Protein 9J0J (pdb70)

Sequence (336 aa):
YFQGMAYLSIDWGSGETGRYHWIWLRDSCLCETCRNAFAKQKYFDSATLPLDIRPRSVTRSAENGLEIVWEDGHESRYPDSWLREHSTRWSPWSSAEVVADGTFAHADVMADNKALVGALEHLFRYGLVVLRGTDAEDVDPDALCSRLAGFVDRSYFGEYFDLEVLPLHTDIPYYSTPPDYQFLFGLEVNDGRTRFVDGVAAALSLKERDPEAFAVLTSTEVIYRAEYGDAEKIYHHQTPVIHLNNDGEVVRLVNNPTKMFFDNVPFDEVTGVYRAYSAFKALMDEEGRAYHHSWRQGDMIIFDNRRIFHGRRRKLRGGYFSEVELRARSRFADET

Solvent-accessible surface area: 18003 Å² total; per-residue (Å²): 54,132,131,48,42,61,82,12,68,8,105,47,34,126,74,51,80,0,177,6,117,6,60,86,0,26,33,23,2,52,31,148,105,4,33,45,74,194,59,155,93,87,122,52,95,48,88,100,16,70,148,106,8,71,0,139,37,24,73,126,45,115,90,93,7,3,61,1,38,0,85,103,30,44,120,6,134,0,56,33,78,48,0,124,113,80,36,165,232,62,20,68,8,67,34,28,129,40,4,83,109,0,58,46,47,17,50,78,0,55,85,70,50,175,17,0,18,29,1,3,77,23,1,9,112,40,0,4,2,0,1,54,19,93,151,109,43,135,20,73,22,98,37,0,10,57,48,3,4,28,120,24,49,166,11,57,89,16,100,118,38,58,82,100,94,140,77,5,35,3,22,4,0,8,42,76,87,9,10,28,0,3,6,6,4,0,31,87,32,116,198,74,114,5,46,0,1,0,0,7,7,0,0,66,24,3,100,148,139,28,87,109,0,14,54,25,5,24,87,17,80,5,12,0,76,6,109,41,67,109,44,163,103,108,38,94,35,79,4,22,1,0,34,66,51,161,120,32,100,10,67,55,2,3,0,16,40,95,64,22,85,26,118,106,10,74,186,132,80,46,110,28,2,111,115,0,29,70,28,0,32,61,8,1,93,72,111,55,22,17,37,79,1,68,20,142,102,4,1,0,0,2,0,0,3,31,0,0,0,13,0,126,96,25,56,7,45,0,2,5,0,20,44,108,47,1,91,57,63,3,166,132,6,94,129,113

Foldseek 3Di:
DDPPPQWDWDDPPPPLIATGGPLVCVLPFPDPQAADPVVRGGDDDSVVGDPPKDFPDWDADPPQGIWTQTPVRDIGGDHPVGRVVRSDAEDFFQFCPCAVVQEAEQVCLLPALVRLLVNLRSCGHHFKHKYDYDPVDDADPVSSCCSQFNAFDQDPVGFKDKDADFFWFFPDLLAQDDFFKKKKAFADDDVKWKKKFFQQNLLVVCCPVPVLLSVLQQPAWWKFWDDDVVSPDIRIDTGGQFHADPVGRTDFGGDDPVRTGRVPTDPVCPVVNVVSVVVSRVSRVDPGRIDIDDDDHRMMMMGGSRTMIMGDNTMMMMGGHHPVRSVVSSVVSVVD

Radius of gyration: 26.79 Å; Cα contacts (8 Å, |Δi|>4): 633; chains: 1; bounding box: 46×75×44 Å

B-factor: mean 49.45, std 16.97, range [24.05, 121.66]

Structure (mmCIF, N/CA/C/O backbone):
data_9J0J
#
_entry.id   9J0J
#
_cell.length_a   110.316
_cell.length_b   110.316
_cell.length_c   88.835
_cell.angle_alpha   90.000
_cell.angle_beta   90.000
_cell.angle_gamma   120.000
#
_symmetry.space_group_name_H-M   'P 32 2 1'
#
loop_
_entity.id
_entity.type
_entity.pdbx_description
1 polymer 'Fe/2OG-dependent oxygenase DfmD'
2 non-polymer 'FE (III) ION'
3 non-polymer 'ZINC ION'
4 non-polymer GLYCEROL
5 water water
#
loop_
_atom_site.group_PDB
_atom_site.id
_atom_site.type_symbol
_atom_site.label_atom_id
_atom_site.label_alt_id
_atom_site.label_comp_id
_atom_site.label_asym_id
_atom_site.label_entity_id
_atom_site.label_seq_id
_atom_site.pdbx_PDB_ins_code
_atom_site.Cartn_x
_atom_site.Cartn_y
_atom_site.Cartn_z
_atom_site.occupancy
_atom_site.B_iso_or_equiv
_atom_site.auth_seq_id
_atom_site.auth_comp_id
_atom_site.auth_asym_id
_atom_site.auth_atom_id
_atom_site.pdbx_PDB_model_num
ATOM 1 N N . TYR A 1 24 ? 28.00500 45.51900 1.60000 1.000 61.69000 18 TYR A N 1
ATOM 2 C CA . TYR A 1 24 ? 27.22800 45.28000 2.82000 1.000 60.90000 18 TYR A CA 1
ATOM 3 C C . TYR A 1 24 ? 26.33900 46.44900 3.22800 1.000 73.01000 18 TYR A C 1
ATOM 4 O O . TYR A 1 24 ? 26.84000 47.55100 3.49400 1.000 78.39000 18 TYR A O 1
ATOM 13 N N . PHE A 1 25 ? 25.02900 46.19700 3.30400 1.000 66.77000 19 PHE A N 1
ATOM 14 C CA . PHE A 1 25 ? 24.08100 47.05800 4.00100 1.000 58.94000 19 PHE A CA 1
ATOM 15 C C . PHE A 1 25 ? 23.73900 46.40800 5.35000 1.000 65.85000 19 PHE A C 1
ATOM 16 O O . PHE A 1 25 ? 23.81600 45.18300 5.50100 1.000 69.71000 19 PHE A O 1
ATOM 24 N N . GLN A 1 26 ? 23.37400 47.23200 6.33800 1.000 65.16000 20 GLN A N 1
ATOM 25 C CA . GLN A 1 26 ? 23.10800 46.71800 7.67900 1.000 62.30000 20 GLN A CA 1
ATOM 26 C C . GLN A 1 26 ? 21.91800 45.76200 7.66200 1.000 65.76000 20 GLN A C 1
ATOM 27 O O . GLN A 1 26 ? 20.83100 46.11500 7.18800 1.000 66.81000 20 GLN A O 1
ATOM 33 N N . GLY A 1 27 ? 22.12300 44.54700 8.19400 1.000 60.31000 21 GLY A N 1
ATOM 34 C CA . GLY A 1 27 ? 21.08000 43.55100 8.25500 1.000 52.99000 21 GLY A CA 1
ATOM 35 C C . GLY A 1 27 ? 21.07600 42.57100 7.10700 1.000 51.32000 21 GLY A C 1
ATOM 36 O O . GLY A 1 27 ? 20.22200 41.67700 7.09300 1.000 50.17000 21 GLY A O 1
ATOM 37 N N . MET A 1 28 ? 21.98500 42.71800 6.14000 1.000 51.09000 22 MET A N 1
ATOM 38 C CA . MET A 1 28 ? 22.15400 41.69200 5.11900 1.000 49.90000 22 MET A CA 1
ATOM 39 C C . MET A 1 28 ? 22.36500 40.34600 5.79300 1.000 44.48000 22 MET A C 1
ATOM 40 O O . MET A 1 28 ? 23.31900 40.16400 6.55300 1.000 48.51000 22 MET A O 1
ATOM 45 N N . ALA A 1 29 ? 21.45100 39.41300 5.53600 1.000 41.17000 23 ALA A N 1
ATOM 46 C CA . ALA A 1 29 ? 21.40600 38.18200 6.32200 1.000 40.20000 23 ALA A CA 1
ATOM 47 C C . ALA A 1 29 ? 22.59200 37.26500 6.04400 1.000 42.15000 23 ALA A C 1
ATOM 48 O O . ALA A 1 29 ? 23.09900 36.61300 6.96700 1.000 45.46000 23 ALA A O 1
ATOM 50 N N . TYR A 1 30 ? 23.04000 37.18900 4.79200 1.000 39.62000 24 TYR A N 1
ATOM 51 C CA . TYR A 1 30 ? 24.16600 36.34600 4.42600 1.000 32.38000 24 TYR A CA 1
ATOM 52 C C . TYR A 1 30 ? 24.69900 36.80100 3.07900 1.000 37.23000 24 TYR A C 1
ATOM 53 O O . TYR A 1 30 ? 24.14800 37.70300 2.43900 1.000 36.42000 24 TYR A O 1
ATOM 62 N N . LEU A 1 31 ? 25.79600 36.16800 2.66100 1.000 34.96000 25 LEU A N 1
ATOM 63 C CA . LEU A 1 31 ? 26.41800 36.46600 1.38100 1.000 33.78000 25 LEU A CA 1
ATOM 64 C C . LEU A 1 31 ? 25.76900 35.59700 0.31700 1.000 34.66000 25 LEU A C 1
ATOM 65 O O . LEU A 1 31 ? 25.59100 34.39400 0.51500 1.000 40.01000 25 LEU A O 1
ATOM 70 N N . SER A 1 32 ? 25.38200 36.20100 -0.79500 1.000 36.09000 26 SER A N 1
ATOM 71 C CA . SER A 1 32 ? 24.81800 35.44200 -1.90000 1.000 37.18000 26 SER A CA 1
ATOM 72 C C . SER A 1 32 ? 25.39500 36.00800 -3.18200 1.000 43.76000 26 SER A C 1
ATOM 73 O O . SER A 1 32 ? 25.21600 37.19500 -3.47400 1.000 45.70000 26 SER A O 1
ATOM 76 N N . ILE A 1 33 ? 26.11000 35.16900 -3.92600 1.000 43.44000 27 ILE A N 1
ATOM 77 C CA . ILE A 1 33 ? 26.83000 35.59700 -5.11400 1.000 43.41000 27 ILE A CA 1
ATOM 78 C C . ILE A 1 33 ? 26.21200 34.92300 -6.33000 1.000 48.79000 27 ILE A C 1
ATOM 79 O O . ILE A 1 33 ? 25.89400 33.72900 -6.29300 1.000 48.97000 27 ILE A O 1
ATOM 84 N N . ASP A 1 34 ? 26.01400 35.69900 -7.39100 1.000 51.75000 28 ASP A N 1
ATOM 85 C CA . ASP A 1 34 ? 25.54700 35.19100 -8.67300 1.000 50.42000 28 ASP A CA 1
ATOM 86 C C . ASP A 1 34 ? 26.76800 34.99100 -9.55600 1.000 50.02000 28 ASP A C 1
ATOM 87 O O . ASP A 1 34 ? 27.41400 35.96300 -9.96200 1.000 55.31000 28 ASP A O 1
ATOM 92 N N . TRP A 1 35 ? 27.09500 33.73600 -9.83800 1.000 50.46000 29 TRP A N 1
ATOM 93 C CA . TRP A 1 35 ? 28.25200 33.41100 -10.65800 1.000 56.28000 29 TRP A CA 1
ATOM 94 C C . TRP A 1 35 ? 27.91800 33.39100 -12.13600 1.000 64.22000 29 TRP A C 1
ATOM 95 O O . TRP A 1 35 ? 28.76900 33.01400 -12.94900 1.000 66.66000 29 TRP A O 1
ATOM 106 N N . GLY A 1 36 ? 26.70800 33.80500 -12.49400 1.000 64.99000 30 GLY A N 1
ATOM 107 C CA . GLY A 1 36 ? 26.22800 33.72400 -13.85300 1.000 63.26000 30 GLY A CA 1
ATOM 108 C C . GLY A 1 36 ? 25.57400 32.39000 -14.13400 1.000 66.89000 30 GLY A C 1
ATOM 109 O O . GLY A 1 36 ? 25.78900 31.39800 -13.43900 1.000 70.78000 30 GLY A O 1
ATOM 110 N N . SER A 1 37 ? 24.73500 32.38400 -15.17800 1.000 72.98000 31 SER A N 1
ATOM 111 C CA . SER A 1 37 ? 24.09200 31.16700 -15.68500 1.000 72.42000 31 SER A CA 1
ATOM 112 C C . SER A 1 37 ? 23.36200 30.41100 -14.57200 1.000 71.77000 31 SER A C 1
ATOM 113 O O . SER A 1 37 ? 23.38000 29.17800 -14.51000 1.000 75.58000 31 SER A O 1
ATOM 116 N N . GLY A 1 38 ? 22.73200 31.15500 -13.66700 1.000 63.12000 32 GLY A N 1
ATOM 117 C CA . GLY A 1 38 ? 21.94900 30.54100 -12.61300 1.000 66.96000 32 GLY A CA 1
ATOM 118 C C . GLY A 1 38 ? 22.71900 29.79000 -11.54000 1.000 69.24000 32 GLY A C 1
ATOM 119 O O . GLY A 1 38 ? 22.08400 29.15300 -10.69000 1.000 68.38000 32 GLY A O 1
ATOM 120 N N . GLU A 1 39 ? 24.05600 29.81800 -11.54200 1.000 61.90000 33 GLU A N 1
ATOM 121 C CA . GLU A 1 39 ? 24.81200 29.29500 -10.40700 1.000 64.22000 33 GLU A CA 1
ATOM 122 C C . GLU A 1 39 ? 24.84100 30.35700 -9.30200 1.000 64.70000 33 GLU A C 1
ATOM 123 O O . GLU A 1 39 ? 25.33800 31.47200 -9.51400 1.000 62.15000 33 GLU A O 1
ATOM 125 N N . THR A 1 40 ? 24.28900 30.02600 -8.13200 1.000 56.37000 34 THR A N 1
ATOM 126 C CA . THR A 1 40 ? 24.21700 30.94800 -7.00400 1.000 55.38000 34 THR A CA 1
ATOM 127 C C . THR A 1 40 ? 24.85500 30.31600 -5.77000 1.000 53.80000 34 THR A C 1
ATOM 128 O O . THR A 1 40 ? 24.42800 29.24500 -5.32200 1.000 56.56000 34 THR A O 1
ATOM 132 N N . GLY A 1 41 ? 25.86200 30.98600 -5.22100 1.000 50.91000 35 GLY A N 1
ATOM 133 C CA . GLY A 1 41 ? 26.44600 30.60200 -3.94900 1.000 50.14000 35 GLY A CA 1
ATOM 134 C C . GLY A 1 41 ? 25.79900 31.35200 -2.79900 1.000 45.55000 35 GLY A C 1
ATOM 135 O O . GLY A 1 41 ? 25.37700 32.49700 -2.93800 1.000 45.02000 35 GLY A O 1
ATOM 136 N N . ARG A 1 42 ? 25.69500 30.68000 -1.66100 1.000 40.37000 36 ARG A N 1
ATOM 137 C CA . ARG A 1 42 ? 25.19300 31.28800 -0.44200 1.000 37.72000 36 ARG A CA 1
ATOM 138 C C . ARG A 1 42 ? 26.13600 30.91100 0.68500 1.000 40.97000 36 ARG A C 1
ATOM 139 O O . ARG A 1 42 ? 26.54300 29.74600 0.79800 1.000 44.04000 36 ARG A O 1
ATOM 147 N N . TYR A 1 43 ? 26.47800 31.89100 1.51400 1.000 39.95000 37 TYR A N 1
ATOM 148 C CA . TYR A 1 43 ? 27.50600 31.73200 2.53700 1.000 35.36000 37 TYR A CA 1
ATOM 149 C C . TYR A 1 43 ? 27.06700 32.46200 3.79300 1.000 34.51000 37 TYR A C 1
ATOM 150 O O . TYR A 1 43 ? 26.82900 33.67200 3.74500 1.000 35.94000 37 TYR A O 1
ATOM 159 N N . HIS A 1 44 ? 26.97300 31.74800 4.91400 1.000 36.90000 38 HIS A N 1
ATOM 160 C CA . HIS A 1 44 ? 26.66100 32.39400 6.18400 1.000 36.59000 38 HIS A CA 1
ATOM 161 C C . HIS A 1 44 ? 27.85400 33.18400 6.72600 1.000 35.03000 38 HIS A C 1
ATOM 162 O O . HIS A 1 44 ? 29.01600 32.81800 6.52200 1.000 32.57000 38 HIS A O 1
ATOM 169 N N . TRP A 1 45 ? 27.55400 34.28300 7.43200 1.000 37.18000 39 TRP A N 1
ATOM 170 C CA . TRP A 1 45 ? 28.62600 35.08400 8.03100 1.000 38.28000 39 TRP A CA 1
ATOM 171 C C . TRP A 1 45 ? 29.44500 34.27200 9.03100 1.000 36.36000 39 TRP A C 1
ATOM 172 O O . TRP A 1 45 ? 30.67800 34.37300 9.06100 1.000 32.90000 39 TRP A O 1
ATOM 183 N N . ILE A 1 46 ? 28.78000 33.44500 9.84600 1.000 38.78000 40 ILE A N 1
ATOM 184 C CA . ILE A 1 46 ? 29.48300 32.70100 10.89200 1.000 37.33000 40 ILE A CA 1
ATOM 185 C C . ILE A 1 46 ? 30.55400 31.82400 10.27500 1.000 33.97000 40 ILE A C 1
ATOM 186 O O . ILE A 1 46 ? 31.66800 31.72300 10.79200 1.000 35.43000 40 ILE A O 1
ATOM 191 N N . TRP A 1 47 ? 30.23800 31.19700 9.14200 1.000 36.23000 41 TRP A N 1
ATOM 192 C CA . TRP A 1 47 ? 31.17100 30.28900 8.49500 1.000 36.13000 41 TRP A CA 1
ATOM 193 C C . TRP A 1 47 ? 32.24700 31.07400 7.75200 1.000 35.18000 41 TRP A C 1
ATOM 194 O O . TRP A 1 47 ? 33.41500 30.67900 7.74300 1.000 35.76000 41 TRP A O 1
ATOM 205 N N . LEU A 1 48 ? 31.88300 32.19900 7.13900 1.000 36.26000 42 LEU A N 1
ATOM 206 C CA . LEU A 1 48 ? 32.89800 33.06200 6.55100 1.000 36.46000 42 LEU A CA 1
ATOM 207 C C . LEU A 1 48 ? 33.91100 33.50400 7.60800 1.000 42.25000 42 LEU A C 1
ATOM 208 O O . LEU A 1 48 ? 35.12800 33.47800 7.37900 1.000 39.72000 42 LEU A O 1
ATOM 213 N N . ARG A 1 49 ? 33.42700 33.89200 8.78800 1.000 39.45000 43 ARG A N 1
ATOM 214 C CA . ARG A 1 49 ? 34.35100 34.25500 9.85000 1.000 37.81000 43 ARG A CA 1
ATOM 215 C C . ARG A 1 49 ? 35.22900 33.06600 10.21700 1.000 37.71000 43 ARG A C 1
ATOM 216 O O . ARG A 1 49 ? 36.45900 33.17400 10.25900 1.000 39.58000 43 ARG A O 1
ATOM 224 N N . ASP A 1 50 ? 34.60500 31.91000 10.44500 1.000 35.06000 44 ASP A N 1
ATOM 225 C CA . ASP A 1 50 ? 35.32100 30.70200 10.82900 1.000 37.57000 44 ASP A CA 1
ATOM 226 C C . ASP A 1 50 ? 36.37300 30.30100 9.79800 1.000 37.63000 44 ASP A C 1
ATOM 227 O O . ASP A 1 50 ? 37.37000 29.66400 10.15200 1.000 38.34000 44 ASP A O 1
ATOM 232 N N . SER A 1 51 ? 36.18800 30.70000 8.54300 1.000 35.78000 45 SER A N 1
ATOM 233 C CA . SER A 1 51 ? 37.00800 30.27100 7.42700 1.000 32.13000 45 SER A CA 1
ATOM 234 C C . SER A 1 51 ? 38.10600 31.25400 7.09100 1.000 38.15000 45 SER A C 1
ATOM 235 O O . SER A 1 51 ? 38.70800 31.13800 6.02000 1.000 40.76000 45 SER A O 1
ATOM 238 N N . CYS A 1 52 ? 38.37000 32.22900 7.96300 1.000 43.67000 46 CYS A N 1
ATOM 239 C CA . CYS A 1 52 ? 39.23700 33.34000 7.59400 1.000 42.66000 46 CYS A CA 1
ATOM 240 C C . CYS A 1 52 ? 40.63200 32.83100 7.28000 1.000 46.76000 46 CYS A C 1
ATOM 241 O O . CYS A 1 52 ? 41.19200 32.01000 8.01500 1.000 47.85000 46 CYS A O 1
ATOM 244 N N . LEU A 1 53 ? 41.18300 33.32100 6.17400 1.000 46.71000 47 LEU A N 1
ATOM 245 C CA . LEU A 1 53 ? 42.46700 32.85500 5.67600 1.000 50.16000 47 LEU A CA 1
ATOM 246 C C . LEU A 1 53 ? 43.66100 33.56200 6.31300 1.000 52.97000 47 LEU A C 1
ATOM 247 O O . LEU A 1 53 ? 44.78800 33.07700 6.17100 1.000 57.91000 47 LEU A O 1
ATOM 252 N N . CYS A 1 54 ? 43.44500 34.66300 7.03200 1.000 53.57000 48 CYS A N 1
ATOM 253 C CA . CYS A 1 54 ? 44.54300 35.51200 7.47000 1.000 54.74000 48 CYS A CA 1
ATOM 254 C C . CYS A 1 54 ? 45.44900 34.78400 8.46200 1.000 60.44000 48 CYS A C 1
ATOM 255 O O . CYS A 1 54 ? 45.08300 33.76600 9.05900 1.000 58.78000 48 CYS A O 1
ATOM 258 N N . GLU A 1 55 ? 46.64900 35.34600 8.64600 1.000 61.68000 49 GLU A N 1
ATOM 259 C CA . GLU A 1 55 ? 47.71400 34.66400 9.37600 1.000 61.01000 49 GLU A CA 1
ATOM 260 C C . GLU A 1 55 ? 47.48700 34.63500 10.87900 1.000 59.68000 49 GLU A C 1
ATOM 261 O O . GLU A 1 55 ? 48.13900 33.84500 11.56800 1.000 58.53000 49 GLU A O 1
ATOM 267 N N . THR A 1 56 ? 46.60700 35.48400 11.40600 1.000 55.16000 50 THR A N 1
ATOM 268 C CA . THR A 1 56 ? 46.23300 35.37900 12.81000 1.000 55.41000 50 THR A CA 1
ATOM 269 C C . THR A 1 56 ? 45.15000 34.32900 13.05200 1.000 56.87000 50 THR A C 1
ATOM 270 O O . THR A 1 56 ? 44.89900 33.96700 14.21000 1.000 49.79000 50 THR A O 1
ATOM 274 N N . CYS A 1 57 ? 44.51400 33.82600 11.99300 1.000 54.90000 51 CYS A N 1
ATOM 275 C CA . CYS A 1 57 ? 43.43700 32.85900 12.12800 1.000 51.99000 51 CYS A CA 1
ATOM 276 C C . CYS A 1 57 ? 43.86200 31.43600 11.77800 1.000 58.48000 51 CYS A C 1
ATOM 277 O O . CYS A 1 57 ? 43.45600 30.48600 12.45600 1.000 56.48000 51 CYS A O 1
ATOM 280 N N . ARG A 1 58 ? 44.67300 31.25600 10.74000 1.000 62.75000 52 ARG A N 1
ATOM 281 C CA . ARG A 1 58 ? 45.11000 29.92400 10.35100 1.000 63.22000 52 ARG A CA 1
ATOM 282 C C . ARG A 1 58 ? 46.54500 29.99100 9.86100 1.000 73.18000 52 ARG A C 1
ATOM 283 O O . ARG A 1 58 ? 46.99300 31.01400 9.33000 1.000 74.25000 52 ARG A O 1
ATOM 291 N N . ASN A 1 59 ? 47.25400 28.88000 10.04400 1.000 76.67000 53 ASN A N 1
ATOM 292 C CA . ASN A 1 59 ? 48.60000 28.70200 9.52300 1.000 77.31000 53 ASN A CA 1
ATOM 293 C C . ASN A 1 59 ? 48.50500 28.21400 8.08400 1.000 83.04000 53 ASN A C 1
ATOM 294 O O . ASN A 1 59 ? 47.98000 27.12700 7.83300 1.000 83.87000 53 ASN A O 1
ATOM 299 N N . ALA A 1 60 ? 48.99900 29.01900 7.14000 1.000 87.08000 54 ALA A N 1
ATOM 300 C CA . ALA A 1 60 ? 48.95000 28.61600 5.73800 1.000 86.64000 54 ALA A CA 1
ATOM 301 C C . ALA A 1 60 ? 49.77500 27.36300 5.48700 1.000 93.12000 54 ALA A C 1
ATOM 302 O O . ALA A 1 60 ? 49.43200 26.55900 4.60900 1.000 94.84000 54 ALA A O 1
ATOM 304 N N . PHE A 1 61 ? 50.85800 27.17300 6.24600 1.000 91.63000 55 PHE A N 1
ATOM 305 C CA . PHE A 1 61 ? 51.71900 26.01200 6.04000 1.000 96.93000 55 PHE A CA 1
ATOM 306 C C . PHE A 1 61 ? 51.01200 24.72700 6.46900 1.000 96.98000 55 PHE A C 1
ATOM 307 O O . PHE A 1 61 ? 50.75000 23.84300 5.64300 1.000 94.82000 55 PHE A O 1
ATOM 315 N N . ALA A 1 62 ? 50.66900 24.61700 7.75800 1.000 95.13000 56 ALA A N 1
ATOM 316 C CA . ALA A 1 62 ? 50.01500 23.43000 8.30100 1.000 86.11000 56 ALA A CA 1
ATOM 317 C C . ALA A 1 62 ? 48.53000 23.34600 7.96300 1.000 84.70000 56 ALA A C 1
ATOM 318 O O . ALA A 1 62 ? 47.88900 22.36700 8.35500 1.000 86.91000 56 ALA A O 1
ATOM 320 N N . LYS A 1 63 ? 47.98200 24.32800 7.23900 1.000 86.95000 57 LYS A N 1
ATOM 321 C CA . LYS A 1 63 ? 46.54700 24.48300 7.00200 1.000 80.38000 57 LYS A CA 1
ATOM 322 C C . LYS A 1 63 ? 45.74000 24.18500 8.26000 1.000 79.48000 57 LYS A C 1
ATOM 323 O O . LYS A 1 63 ? 44.69000 23.54100 8.19300 1.000 76.99000 57 LYS A O 1
ATOM 329 N N . GLN A 1 64 ? 46.21800 24.65700 9.41000 1.000 76.55000 58 GLN A N 1
ATOM 330 C CA . GLN A 1 64 ? 45.57500 24.39800 10.68900 1.000 76.26000 58 GLN A CA 1
ATOM 331 C C . GLN A 1 64 ? 45.07600 25.70500 11.30000 1.000 72.58000 58 GLN A C 1
ATOM 332 O O . GLN A 1 64 ? 45.62800 26.77600 11.04100 1.000 79.97000 58 GLN A O 1
ATOM 338 N N . LYS A 1 65 ? 44.01900 25.61100 12.10700 1.000 59.58000 59 LYS A N 1
ATOM 339 C CA . LYS A 1 65 ? 43.39500 26.77500 12.71900 1.000 55.69000 59 LYS A CA 1
ATOM 340 C C . LYS A 1 65 ? 44.01200 27.08700 14.08200 1.000 58.55000 59 LYS A C 1
ATOM 341 O O . LYS A 1 65 ? 44.48900 26.19800 14.78900 1.000 64.49000 59 LYS A O 1
ATOM 347 N N . TYR A 1 66 ? 43.98600 28.37000 14.45100 1.000 55.40000 60 TYR A N 1
ATOM 348 C CA . TYR A 1 66 ? 44.53200 28.83600 15.71800 1.000 50.60000 60 TYR A CA 1
ATOM 349 C C . TYR A 1 66 ? 43.46900 29.04500 16.78100 1.000 53.00000 60 TYR A C 1
ATOM 350 O O . TYR A 1 66 ? 43.81300 29.22100 17.95200 1.000 53.94000 60 TYR A O 1
ATOM 359 N N . PHE A 1 67 ? 42.19500 29.05000 16.41700 1.000 52.72000 61 PHE A N 1
ATOM 360 C CA . PHE A 1 67 ? 41.13800 29.25100 17.39400 1.000 48.53000 61 PHE A CA 1
ATOM 361 C C . PHE A 1 67 ? 40.16100 28.08200 17.36600 1.000 42.00000 61 PHE A C 1
ATOM 362 O O . PHE A 1 67 ? 40.14200 27.27000 16.43700 1.000 48.75000 61 PHE A O 1
ATOM 370 N N . ASP A 1 68 ? 39.36600 27.98800 18.41700 1.000 35.97000 62 ASP A N 1
ATOM 371 C CA . ASP A 1 68 ? 38.23300 27.08600 18.43700 1.000 36.01000 62 ASP A CA 1
ATOM 372 C C . ASP A 1 68 ? 37.02600 27.82500 17.88400 1.000 43.04000 62 ASP A C 1
ATOM 373 O O . ASP A 1 68 ? 36.67400 28.90200 18.38300 1.000 41.00000 62 ASP A O 1
ATOM 378 N N . SER A 1 69 ? 36.40500 27.25200 16.84100 1.000 45.80000 63 SER A N 1
ATOM 379 C CA . SER A 1 69 ? 35.16800 27.81600 16.30100 1.000 39.47000 63 SER A CA 1
ATOM 380 C C . SER A 1 69 ? 34.18300 28.15600 17.40700 1.000 39.47000 63 SER A C 1
ATOM 381 O O . SER A 1 69 ? 33.45900 29.15200 17.30500 1.000 41.77000 63 SER A O 1
ATOM 384 N N . ALA A 1 70 ? 34.18200 27.36700 18.49100 1.000 37.56000 64 ALA A N 1
ATOM 385 C CA . ALA A 1 70 ? 33.21400 27.52300 19.57100 1.000 36.50000 64 ALA A CA 1
ATOM 386 C C . ALA A 1 70 ? 33.23100 28.90200 20.20600 1.000 38.25000 64 ALA A C 1
ATOM 387 O O . ALA A 1 70 ? 32.25400 29.26900 20.85800 1.000 40.74000 64 ALA A O 1
ATOM 389 N N . THR A 1 71 ? 34.30700 29.66800 20.05200 1.000 39.03000 65 THR A N 1
ATOM 390 C CA . THR A 1 71 ? 34.36800 30.98300 20.67000 1.000 38.34000 65 THR A CA 1
ATOM 391 C C . THR A 1 71 ? 33.76000 32.07200 19.80400 1.000 41.25000 65 THR A C 1
ATOM 392 O O . THR A 1 71 ? 33.41500 33.13700 20.32400 1.000 44.88000 65 THR A O 1
ATOM 396 N N . LEU A 1 72 ? 33.65100 31.83600 18.51200 1.000 39.33000 66 LEU A N 1
ATOM 397 C CA . LEU A 1 72 ? 33.14900 32.84600 17.60000 1.000 39.76000 66 LEU A CA 1
ATOM 398 C C . LEU A 1 72 ? 31.80000 33.38500 18.07700 1.000 40.79000 66 LEU A C 1
ATOM 399 O O . LEU A 1 72 ? 30.90500 32.59800 18.41200 1.000 41.47000 66 LEU A O 1
ATOM 404 N N . PRO A 1 73 ? 31.61500 34.70800 18.10900 1.000 42.01000 67 PRO A N 1
ATOM 405 C CA . PRO A 1 73 ? 30.27900 35.24700 18.42600 1.000 37.51000 67 PRO A CA 1
ATOM 406 C C . PRO A 1 73 ? 29.27500 34.82400 17.36600 1.000 40.42000 67 PRO A C 1
ATOM 407 O O . PRO A 1 73 ? 29.41600 35.14600 16.18300 1.000 38.85000 67 PRO A O 1
ATOM 411 N N . LEU A 1 74 ? 28.24700 34.09700 17.80600 1.000 37.96000 68 LEU A N 1
ATOM 412 C CA . LEU A 1 74 ? 27.26900 33.54400 16.87500 1.000 36.73000 68 LEU A CA 1
ATOM 413 C C . LEU A 1 74 ? 26.61500 34.62500 16.01000 1.000 46.72000 68 LEU A C 1
ATOM 414 O O . LEU A 1 74 ? 26.45700 34.44800 14.79400 1.000 48.81000 68 LEU A O 1
ATOM 419 N N . ASP A 1 75 ? 26.24700 35.76100 16.59700 1.000 49.42000 69 ASP A N 1
ATOM 420 C CA . ASP A 1 75 ? 25.56700 36.80400 15.84000 1.000 50.05000 69 ASP A CA 1
ATOM 421 C C . ASP A 1 75 ? 26.52600 37.70500 15.05600 1.000 48.99000 69 ASP A C 1
ATOM 422 O O . ASP A 1 75 ? 26.11200 38.79300 14.63700 1.000 50.93000 69 ASP A O 1
ATOM 427 N N . ILE A 1 76 ? 27.78100 37.27300 14.84300 1.000 42.47000 70 ILE A N 1
ATOM 428 C CA . ILE A 1 76 ? 28.76400 38.09500 14.13300 1.000 43.40000 70 ILE A CA 1
ATOM 429 C C . ILE A 1 76 ? 28.20600 38.50800 12.77200 1.000 46.35000 70 ILE A C 1
ATOM 430 O O . ILE A 1 76 ? 27.69600 37.67700 12.01700 1.000 47.19000 70 ILE A O 1
ATOM 435 N N . ARG A 1 77 ? 28.24600 39.80700 12.48800 1.000 50.51000 71 ARG A N 1
ATOM 436 C CA . ARG A 1 77 ? 27.89700 40.40200 11.20500 1.000 46.42000 71 ARG A CA 1
ATOM 437 C C . ARG A 1 77 ? 29.11700 41.16300 10.68800 1.000 44.90000 71 ARG A C 1
ATOM 438 O O . ARG A 1 77 ? 30.01400 41.49300 11.46300 1.000 45.07000 71 ARG A O 1
ATOM 446 N N . PRO A 1 78 ? 29.18100 41.44300 9.39300 1.000 48.59000 72 PRO A N 1
ATOM 447 C CA . PRO A 1 78 ? 30.27800 42.29900 8.91900 1.000 49.33000 72 PRO A CA 1
ATOM 448 C C . PRO A 1 78 ? 29.86900 43.75900 8.96800 1.000 50.03000 72 PRO A C 1
ATOM 449 O O . PRO A 1 78 ? 28.68900 44.11100 9.02300 1.000 47.32000 72 PRO A O 1
ATOM 453 N N . ARG A 1 79 ? 30.87800 44.62500 8.99000 1.000 50.75000 73 ARG A N 1
ATOM 454 C CA . ARG A 1 79 ? 30.62600 46.05500 8.84900 1.000 52.40000 73 ARG A CA 1
ATOM 455 C C . ARG A 1 79 ? 30.71400 46.48800 7.39100 1.000 54.49000 73 ARG A C 1
ATOM 456 O O . ARG A 1 79 ? 29.97300 47.37100 6.95500 1.000 52.47000 73 ARG A O 1
ATOM 464 N N . SER A 1 80 ? 31.60800 45.87300 6.63300 1.000 52.70000 74 SER A N 1
ATOM 465 C CA . SER A 1 80 ? 31.87700 46.23000 5.25400 1.000 50.66000 74 SER A CA 1
ATOM 466 C C . SER A 1 80 ? 32.05900 44.95600 4.43400 1.000 55.71000 74 SER A C 1
ATOM 467 O O . SER A 1 80 ? 32.74200 44.02300 4.88400 1.000 54.71000 74 SER A O 1
ATOM 470 N N . VAL A 1 81 ? 31.44300 44.90900 3.24400 1.000 49.77000 75 VAL A N 1
ATOM 471 C CA . VAL A 1 81 ? 31.68800 43.84400 2.27000 1.000 55.25000 75 VAL A CA 1
ATOM 472 C C . VAL A 1 81 ? 31.94700 44.49700 0.92400 1.000 52.86000 75 VAL A C 1
ATOM 473 O O . VAL A 1 81 ? 31.06100 45.15600 0.36200 1.000 51.88000 75 VAL A O 1
ATOM 477 N N . THR A 1 82 ? 33.15000 44.30600 0.41200 1.000 50.75000 76 THR A N 1
ATOM 478 C CA . THR A 1 82 ? 33.57900 44.91400 -0.83200 1.000 57.71000 76 THR A CA 1
ATOM 479 C C . THR A 1 82 ? 34.18500 43.81700 -1.68500 1.000 62.10000 76 THR A C 1
ATOM 480 O O . THR A 1 82 ? 34.97300 43.00900 -1.18600 1.000 67.50000 76 THR A O 1
ATOM 484 N N . ARG A 1 83 ? 33.81100 43.77600 -2.95800 1.000 65.02000 77 ARG A N 1
ATOM 485 C CA . ARG A 1 83 ? 34.36900 42.82000 -3.91000 1.000 78.03000 77 ARG A CA 1
ATOM 486 C C . ARG A 1 83 ? 35.05700 43.59000 -5.03100 1.000 82.52000 77 ARG A C 1
ATOM 487 O O . ARG A 1 83 ? 34.42200 44.40000 -5.71300 1.000 85.01000 77 ARG A O 1
ATOM 495 N N . SER A 1 84 ? 36.35200 43.36000 -5.20000 1.000 84.31000 78 SER A N 1
ATOM 496 C CA . SER A 1 84 ? 37.07900 43.84100 -6.36200 1.000 85.13000 78 SER A CA 1
ATOM 497 C C . SER A 1 84 ? 37.36500 42.66300 -7.28300 1.000 89.42000 78 SER A C 1
ATOM 498 O O . SER A 1 84 ? 37.63300 41.54800 -6.81700 1.000 88.51000 78 SER A O 1
ATOM 501 N N . ALA A 1 85 ? 37.28200 42.90300 -8.59300 1.000 88.49000 79 ALA A N 1
ATOM 502 C CA . ALA A 1 85 ? 37.83500 41.93300 -9.52500 1.000 86.01000 79 ALA A CA 1
ATOM 503 C C . ALA A 1 85 ? 39.34600 41.81100 -9.36400 1.000 90.54000 79 ALA A C 1
ATOM 504 O O . ALA A 1 85 ? 39.93200 40.83100 -9.83500 1.000 92.21000 79 ALA A O 1
ATOM 506 N N . GLU A 1 86 ? 39.97900 42.77100 -8.68200 1.000 91.38000 80 GLU A N 1
ATOM 507 C CA . GLU A 1 86 ? 41.41900 42.73800 -8.44200 1.000 91.72000 80 GLU A CA 1
ATOM 508 C C . GLU A 1 86 ? 41.78200 41.74900 -7.33700 1.000 87.69000 80 GLU A C 1
ATOM 509 O O . GLU A 1 86 ? 42.48400 40.76100 -7.57800 1.000 84.76000 80 GLU A O 1
ATOM 511 N N . ASN A 1 87 ? 41.31600 41.99900 -6.11500 1.000 87.88000 81 ASN A N 1
ATOM 512 C CA . ASN A 1 87 ? 41.71800 41.19500 -4.96600 1.000 92.30000 81 ASN A CA 1
ATOM 513 C C . ASN A 1 87 ? 40.53200 40.51000 -4.29200 1.000 87.82000 81 ASN A C 1
ATOM 514 O O . ASN A 1 87 ? 40.52600 40.31600 -3.07400 1.000 82.45000 81 ASN A O 1
ATOM 519 N N . GLY A 1 88 ? 39.52800 40.12200 -5.08000 1.000 86.63000 82 GLY A N 1
ATOM 520 C CA . GLY A 1 88 ? 38.48200 39.24900 -4.58400 1.000 72.96000 82 GLY A CA 1
ATOM 521 C C . GLY A 1 88 ? 37.59900 39.92600 -3.55400 1.000 74.06000 82 GLY A C 1
ATOM 522 O O . GLY A 1 88 ? 37.35900 41.13700 -3.59200 1.000 77.56000 82 GLY A O 1
ATOM 523 N N . LEU A 1 89 ? 37.11700 39.12800 -2.60600 1.000 63.65000 83 LEU A N 1
ATOM 524 C CA . LEU A 1 89 ? 36.14000 39.60200 -1.63600 1.000 63.52000 83 LEU A CA 1
ATOM 525 C C . LEU A 1 89 ? 36.82200 40.02000 -0.34300 1.000 59.96000 83 LEU A C 1
ATOM 526 O O . LEU A 1 89 ? 37.54800 39.23200 0.26700 1.000 60.24000 83 LEU A O 1
ATOM 531 N N . GLU A 1 90 ? 36.55600 41.24600 0.08800 1.000 59.50000 84 GLU A N 1
ATOM 532 C CA . GLU A 1 90 ? 37.14300 41.79500 1.29900 1.000 55.51000 84 GLU A CA 1
ATOM 533 C C . GLU A 1 90 ? 36.03700 42.14200 2.27800 1.000 50.60000 84 GLU A C 1
ATOM 534 O O . GLU A 1 90 ? 35.10400 42.88000 1.93900 1.000 54.77000 84 GLU A O 1
ATOM 540 N N . ILE A 1 91 ? 36.15500 41.62700 3.49400 1.000 45.27000 85 ILE A N 1
ATOM 541 C CA . ILE A 1 91 ? 35.15600 41.81500 4.53700 1.000 48.84000 85 ILE A CA 1
ATOM 542 C C . ILE A 1 91 ? 35.83800 42.43700 5.75000 1.000 47.89000 85 ILE A C 1
ATOM 543 O O . ILE A 1 91 ? 36.92700 41.99900 6.14900 1.000 44.92000 85 ILE A O 1
ATOM 548 N N . VAL A 1 92 ? 35.20900 43.46600 6.32200 1.000 44.81000 86 VAL A N 1
ATOM 549 C CA . VAL A 1 92 ? 35.57700 43.98000 7.63700 1.000 48.16000 86 VAL A CA 1
ATOM 550 C C . VAL A 1 92 ? 34.46700 43.61100 8.60400 1.000 44.63000 86 VAL A C 1
ATOM 551 O O . VAL A 1 92 ? 33.31600 44.02900 8.42800 1.000 45.46000 86 VAL A O 1
ATOM 555 N N . TRP A 1 93 ? 34.80800 42.84500 9.62700 1.000 39.52000 87 TRP A N 1
ATOM 556 C CA . TRP A 1 93 ? 33.78000 42.40300 10.54600 1.000 43.54000 87 TRP A CA 1
ATOM 557 C C . TRP A 1 93 ? 33.49100 43.49400 11.55800 1.000 41.84000 87 TRP A C 1
ATOM 558 O O . TRP A 1 93 ? 34.30200 44.38700 11.78400 1.000 46.56000 87 TRP A O 1
ATOM 569 N N . GLU A 1 94 ? 32.29300 43.42700 12.13900 1.000 46.92000 88 GLU A N 1
ATOM 570 C CA . GLU A 1 94 ? 31.90300 44.30900 13.23400 1.000 44.78000 88 GLU A CA 1
ATOM 571 C C . GLU A 1 94 ? 33.03400 44.59300 14.20500 1.000 44.14000 88 GLU A C 1
ATOM 572 O O . GLU A 1 94 ? 33.27100 45.74400 14.57500 1.000 50.76000 88 GLU A O 1
ATOM 578 N N . ASP A 1 95 ? 33.73900 43.55900 14.64500 1.000 45.23000 89 ASP A N 1
ATOM 579 C CA . ASP A 1 95 ? 34.79500 43.76700 15.61900 1.000 42.66000 89 ASP A CA 1
ATOM 580 C C . ASP A 1 95 ? 36.07300 44.29900 14.99600 1.000 40.49000 89 ASP A C 1
ATOM 581 O O . ASP A 1 95 ? 37.11000 44.31100 15.65500 1.000 47.62000 89 ASP A O 1
ATOM 586 N N . GLY A 1 96 ? 36.03700 44.73600 13.75200 1.000 37.68000 90 GLY A N 1
ATOM 587 C CA . GLY A 1 96 ? 37.18400 45.33000 13.13700 1.000 36.44000 90 GLY A CA 1
ATOM 588 C C . GLY A 1 96 ? 38.08500 44.38200 12.38200 1.000 39.26000 90 GLY A C 1
ATOM 589 O O . GLY A 1 96 ? 38.91100 44.86000 11.59000 1.000 42.76000 90 GLY A O 1
ATOM 590 N N . HIS A 1 97 ? 37.93600 43.05700 12.57800 1.000 42.03000 91 HIS A N 1
ATOM 591 C CA . HIS A 1 97 ? 38.75800 42.05400 11.88800 1.000 38.43000 91 HIS A CA 1
ATOM 592 C C . HIS A 1 97 ? 38.60500 42.15400 10.36900 1.000 39.710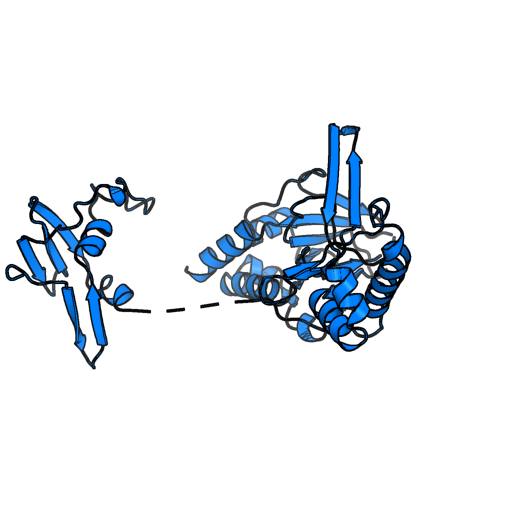00 91 HIS A C 1
ATOM 593 O O . HIS A 1 97 ? 37.56200 42.54600 9.84100 1.000 41.27000 91 HIS A O 1
ATOM 600 N N . GLU A 1 98 ? 39.66100 41.80100 9.65400 1.000 41.58000 92 GLU A N 1
ATOM 601 C CA . GLU A 1 98 ? 39.67800 41.94400 8.20700 1.000 45.58000 92 GLU A CA 1
ATOM 602 C C . GLU A 1 98 ? 40.02000 40.62100 7.54500 1.000 43.81000 92 GLU A C 1
ATOM 603 O O . GLU A 1 98 ? 41.00600 39.96900 7.91000 1.000 41.45000 92 GLU A O 1
ATOM 609 N N . SER A 1 99 ? 39.19300 40.23000 6.57600 1.000 48.21000 93 SER A N 1
ATOM 610 C CA . SER A 1 99 ? 39.33200 38.95800 5.88600 1.000 47.38000 93 SER A CA 1
ATOM 611 C C . SER A 1 99 ? 39.24700 39.19500 4.39300 1.000 45.66000 93 SER A C 1
ATOM 612 O O . SER A 1 99 ? 38.48900 40.05300 3.93300 1.000 46.77000 93 SER A O 1
ATOM 615 N N . ARG A 1 100 ? 40.03700 38.44400 3.64300 1.000 47.67000 94 ARG A N 1
ATOM 616 C CA . ARG A 1 100 ? 40.02300 38.51400 2.19300 1.000 53.44000 94 ARG A CA 1
ATOM 617 C C . ARG A 1 100 ? 39.76300 37.12000 1.64400 1.000 51.60000 94 ARG A C 1
ATOM 618 O O . ARG A 1 100 ? 40.41000 36.15300 2.06000 1.000 55.96000 94 ARG A O 1
ATOM 626 N N . TYR A 1 101 ? 38.81100 37.01600 0.72100 1.000 50.75000 95 TYR A N 1
ATOM 627 C CA . TYR A 1 101 ? 38.43600 35.73900 0.12700 1.000 52.44000 95 TYR A CA 1
ATOM 628 C C . TYR A 1 101 ? 38.58300 35.78600 -1.39000 1.000 54.04000 95 TYR A C 1
ATOM 629 O O . TYR A 1 101 ? 37.84900 36.53900 -2.05400 1.000 60.66000 95 TYR A O 1
ATOM 638 N N . PRO A 1 102 ? 39.48800 35.01100 -1.98600 1.000 53.84000 96 PRO A N 1
ATOM 639 C CA . PRO A 1 102 ? 39.58700 34.98100 -3.45100 1.000 54.24000 96 PRO A CA 1
ATOM 640 C C . PRO A 1 102 ? 38.36500 34.32500 -4.07100 1.000 57.46000 96 PRO A C 1
ATOM 641 O O . PRO A 1 102 ? 37.88200 33.30300 -3.57600 1.000 57.18000 96 PRO A O 1
ATOM 645 N N . ASP A 1 103 ? 37.87200 34.90800 -5.17400 1.000 57.98000 97 ASP A N 1
ATOM 646 C CA . ASP A 1 103 ? 36.72900 34.30500 -5.87200 1.000 61.22000 97 ASP A CA 1
ATOM 647 C C . ASP A 1 103 ? 37.01800 32.85100 -6.25400 1.000 57.48000 97 ASP A C 1
ATOM 648 O O . ASP A 1 103 ? 36.13800 31.98700 -6.16100 1.000 57.83000 97 ASP A O 1
ATOM 653 N N . SER A 1 104 ? 38.25400 32.54800 -6.62100 1.000 54.75000 98 SER A N 1
ATOM 654 C CA . SER A 1 104 ? 38.68000 31.17500 -6.85300 1.000 60.54000 98 SER A CA 1
ATOM 655 C C . SER A 1 104 ? 38.61600 30.30900 -5.59800 1.000 68.70000 98 SER A C 1
ATOM 656 O O . SER A 1 104 ? 39.16100 29.20100 -5.58500 1.000 86.69000 98 SER A O 1
ATOM 659 N N . TRP A 1 105 ? 38.01700 30.81600 -4.52600 1.000 62.78000 99 TRP A N 1
ATOM 660 C CA . TRP A 1 105 ? 37.80200 30.09300 -3.27700 1.000 56.52000 99 TRP A CA 1
ATOM 661 C C . TRP A 1 105 ? 36.32900 30.04100 -2.92500 1.000 57.16000 99 TRP A C 1
ATOM 662 O O . TRP A 1 105 ? 35.80800 28.98600 -2.53800 1.000 55.92000 99 TRP A O 1
ATOM 673 N N . LEU A 1 106 ? 35.64400 31.16600 -3.12300 1.000 53.78000 100 LEU A N 1
ATOM 674 C CA . LEU A 1 106 ? 34.20400 31.22400 -2.91900 1.000 52.36000 100 LEU A CA 1
ATOM 675 C C . LEU A 1 106 ? 33.45600 30.31700 -3.89200 1.000 58.35000 100 LEU A C 1
ATOM 676 O O . LEU A 1 106 ? 32.42500 29.73000 -3.53400 1.000 58.26000 100 LEU A O 1
ATOM 681 N N . ARG A 1 107 ? 33.94800 30.20200 -5.13400 1.000 59.43000 101 ARG A N 1
ATOM 682 C CA . ARG A 1 107 ? 33.25000 29.39800 -6.13300 1.000 60.07000 101 ARG A CA 1
ATOM 683 C C . ARG A 1 107 ? 33.36300 27.90600 -5.83300 1.000 59.62000 101 ARG A C 1
ATOM 684 O O . ARG A 1 107 ? 32.43700 27.14500 -6.13600 1.000 63.24000 101 ARG A O 1
ATOM 692 N N . GLU A 1 108 ? 34.47200 27.47400 -5.22700 1.000 55.69000 102 GLU A N 1
ATOM 693 C CA . GLU A 1 108 ? 34.62400 26.07700 -4.83700 1.000 56.10000 102 GLU A CA 1
ATOM 694 C C . GLU A 1 108 ? 33.62100 25.68000 -3.76500 1.000 62.73000 102 GLU A C 1
ATOM 695 O O . GLU A 1 108 ? 33.28700 24.49400 -3.63100 1.000 65.62000 102 GLU A O 1
ATOM 701 N N . HIS A 1 109 ? 33.13300 26.65000 -2.99500 1.000 59.05000 103 HIS A N 1
ATOM 702 C CA . HIS A 1 109 ? 32.20300 26.39500 -1.90900 1.000 57.34000 103 HIS A CA 1
ATOM 703 C C . HIS A 1 109 ? 30.76300 26.73700 -2.25800 1.000 66.13000 103 HIS A C 1
ATOM 704 O O . HIS A 1 109 ? 29.86900 26.52100 -1.42300 1.000 72.71000 103 HIS A O 1
ATOM 711 N N . SER A 1 110 ? 30.50400 27.27500 -3.45300 1.000 61.08000 104 SER A N 1
ATOM 712 C CA . SER A 1 110 ? 29.11400 27.52600 -3.81500 1.000 64.63000 104 SER A CA 1
ATOM 713 C C . SER A 1 110 ? 28.32400 26.23100 -3.92700 1.000 75.47000 104 SER A C 1
ATOM 714 O O . SER A 1 110 ? 27.09500 26.26200 -3.80700 1.000 83.58000 104 SER A O 1
ATOM 717 N N . THR A 1 111 ? 29.00300 25.10500 -4.14700 1.000 72.98000 105 THR A N 1
ATOM 718 C CA . THR A 1 111 ? 28.41000 23.78700 -3.95800 1.000 81.16000 105 THR A CA 1
ATOM 719 C C . THR A 1 111 ? 28.06600 23.56800 -2.48500 1.000 80.31000 105 THR A C 1
ATOM 720 O O . THR A 1 111 ? 27.01900 23.01400 -2.15900 1.000 82.27000 105 THR A O 1
ATOM 724 N N . ARG A 1 121 ? 30.01800 0.77900 -1.09800 1.000 61.93000 115 ARG A N 1
ATOM 725 C CA . ARG A 1 121 ? 31.43700 0.56700 -0.82500 1.000 63.40000 115 ARG A CA 1
ATOM 726 C C . ARG A 1 121 ? 31.88500 -0.84600 -1.23200 1.000 55.36000 115 ARG A C 1
ATOM 727 O O . ARG A 1 121 ? 32.44700 -0.99500 -2.30700 1.000 60.96000 115 ARG A O 1
ATOM 735 N N . TRP A 1 122 ? 31.62900 -1.87900 -0.42900 1.000 48.26000 116 TRP A N 1
ATOM 736 C CA . TRP A 1 122 ? 32.01300 -3.23100 -0.83600 1.000 47.73000 116 TRP A CA 1
ATOM 737 C C . TRP A 1 122 ? 31.17200 -3.74400 -2.00300 1.000 47.64000 116 TRP A C 1
ATOM 738 O O . TRP A 1 122 ? 29.96500 -3.51100 -2.07600 1.000 54.79000 116 TRP A O 1
ATOM 749 N N . SER A 1 123 ? 31.82700 -4.47200 -2.90700 1.000 44.46000 117 SER A N 1
ATOM 750 C CA . SER A 1 123 ? 31.16300 -5.17000 -4.00600 1.000 42.18000 117 SER A CA 1
ATOM 751 C C . SER A 1 123 ? 31.46300 -6.65600 -3.86800 1.000 43.67000 117 SER A C 1
ATOM 752 O O . SER A 1 123 ? 32.65100 -7.04800 -3.85300 1.000 40.31000 117 SER A O 1
ATOM 755 N N . PRO A 1 124 ? 30.44600 -7.50200 -3.74800 1.000 43.02000 118 PRO A N 1
ATOM 756 C CA . PRO A 1 124 ? 30.69400 -8.94500 -3.63800 1.000 39.19000 118 PRO A CA 1
ATOM 757 C C . PRO A 1 124 ? 31.17200 -9.52300 -4.95200 1.000 38.62000 118 PRO A C 1
ATOM 758 O O . PRO A 1 124 ? 30.90100 -8.99200 -6.02700 1.000 46.64000 118 PRO A O 1
ATOM 762 N N . TRP A 1 125 ? 31.91100 -10.62600 -4.85500 1.000 41.69000 119 TRP A N 1
ATOM 763 C CA . TRP A 1 125 ? 32.25700 -11.42000 -6.02900 1.000 42.33000 119 TRP A CA 1
ATOM 764 C C . TRP A 1 125 ? 32.10200 -12.89400 -5.69800 1.000 47.72000 119 TRP A C 1
ATOM 765 O O . TRP A 1 125 ? 32.87400 -13.43900 -4.90200 1.000 47.90000 119 TRP A O 1
ATOM 776 N N . SER A 1 126 ? 31.11200 -13.53700 -6.32800 1.000 50.24000 120 SER A N 1
ATOM 777 C CA . SER A 1 126 ? 30.89300 -14.96800 -6.17700 1.000 49.69000 120 SER A CA 1
ATOM 778 C C . SER A 1 126 ? 31.87400 -15.82900 -6.96900 1.000 50.59000 120 SER A C 1
ATOM 779 O O . SER A 1 126 ? 31.81200 -17.05300 -6.84600 1.000 55.17000 120 SER A O 1
ATOM 782 N N . SER A 1 127 ? 32.77300 -15.24700 -7.76300 1.000 55.04000 121 SER A N 1
ATOM 783 C CA . SER A 1 127 ? 33.76300 -16.02600 -8.50700 1.000 59.66000 121 SER A CA 1
ATOM 784 C C . SER A 1 127 ? 34.86400 -15.09800 -8.99600 1.000 63.13000 121 SER A C 1
ATOM 785 O O . SER A 1 127 ? 34.68400 -13.87600 -9.07000 1.000 63.41000 121 SER A O 1
ATOM 788 N N . ALA A 1 128 ? 35.99300 -15.70700 -9.38200 1.000 63.51000 122 ALA A N 1
ATOM 789 C CA . ALA A 1 128 ? 37.27000 -15.00300 -9.54300 1.000 66.45000 122 ALA A CA 1
ATOM 790 C C . ALA A 1 128 ? 37.40700 -14.20900 -10.84000 1.000 70.64000 122 ALA A C 1
ATOM 791 O O . ALA A 1 128 ? 38.52700 -13.97700 -11.30700 1.000 70.41000 122 ALA A O 1
ATOM 793 N N . GLU A 1 129 ? 36.30300 -13.77300 -11.44000 1.000 79.39000 123 GLU A N 1
ATOM 794 C CA . GLU A 1 129 ? 36.38600 -13.06800 -12.71200 1.000 81.62000 123 GLU A CA 1
ATOM 795 C C . GLU A 1 129 ? 36.96500 -11.67200 -12.55100 1.000 86.72000 123 GLU A C 1
ATOM 796 O O . GLU A 1 129 ? 37.74200 -11.22200 -13.40400 1.000 83.67000 123 GLU A O 1
ATOM 802 N N . VAL A 1 130 ? 36.62500 -11.00100 -11.45000 1.000 94.23000 124 VAL A N 1
ATOM 803 C CA . VAL A 1 130 ? 37.04900 -9.62200 -11.20500 1.000 87.72000 124 VAL A CA 1
ATOM 804 C C . VAL A 1 130 ? 38.50900 -9.49500 -10.80600 1.000 79.75000 124 VAL A C 1
ATOM 805 O O . VAL A 1 130 ? 38.97800 -8.36700 -10.59700 1.000 74.47000 124 VAL A O 1
ATOM 809 N N . VAL A 1 131 ? 39.24400 -10.60500 -10.68700 1.000 79.98000 125 VAL A N 1
ATOM 810 C CA . VAL A 1 131 ? 40.64500 -10.55100 -10.27700 1.000 72.49000 125 VAL A CA 1
ATOM 811 C C . VAL A 1 131 ? 41.59300 -10.36400 -11.45700 1.000 75.59000 125 VAL A C 1
ATOM 812 O O . VAL A 1 131 ? 42.74600 -9.94800 -11.26100 1.000 69.56000 125 VAL A O 1
ATOM 816 N N . ALA A 1 132 ? 41.14400 -10.65200 -12.67900 1.000 80.13000 126 ALA A N 1
ATOM 817 C CA . ALA A 1 132 ? 41.88200 -10.20300 -13.85000 1.000 75.12000 126 ALA A CA 1
ATOM 818 C C . ALA A 1 132 ? 41.99900 -8.68400 -13.85600 1.000 72.44000 126 ALA A C 1
ATOM 819 O O . ALA A 1 132 ? 43.09800 -8.13300 -13.97300 1.000 76.86000 126 ALA A O 1
ATOM 821 N N . ASP A 1 133 ? 40.87100 -7.98900 -13.69100 1.000 69.41000 127 ASP A N 1
ATOM 822 C CA . ASP A 1 133 ? 40.87400 -6.52900 -13.61300 1.000 75.37000 127 ASP A CA 1
ATOM 823 C C . ASP A 1 133 ? 41.67800 -5.99000 -12.43700 1.000 69.54000 127 ASP A C 1
ATOM 824 O O . ASP A 1 133 ? 41.97000 -4.78700 -12.40600 1.000 65.10000 127 ASP A O 1
ATOM 829 N N . GLY A 1 134 ? 42.01400 -6.82800 -11.46100 1.000 66.46000 128 GLY A N 1
ATOM 830 C CA . GLY A 1 134 ? 42.72500 -6.35400 -10.29700 1.000 56.50000 128 GLY A CA 1
ATOM 831 C C . GLY A 1 134 ? 44.15200 -6.85100 -10.22100 1.000 55.73000 128 GLY A C 1
ATOM 832 O O . GLY A 1 134 ? 44.67300 -7.07200 -9.12400 1.000 50.57000 128 GLY A O 1
ATOM 833 N N . THR A 1 135 ? 44.80500 -7.04300 -11.36300 1.000 56.12000 129 THR A N 1
ATOM 834 C CA . THR A 1 135 ? 46.23600 -7.31400 -11.37500 1.000 48.53000 129 THR A CA 1
ATOM 835 C C . THR A 1 135 ? 46.94700 -6.11700 -11.98300 1.000 50.26000 129 THR A C 1
ATOM 836 O O . THR A 1 135 ? 46.61400 -5.68100 -13.08900 1.000 54.58000 129 THR A O 1
ATOM 840 N N . PHE A 1 136 ? 47.87700 -5.55700 -11.22700 1.000 49.25000 130 PHE A N 1
ATOM 841 C CA . PHE A 1 136 ? 48.57500 -4.34300 -11.58900 1.000 45.50000 130 PHE A CA 1
ATOM 842 C C . PHE A 1 136 ? 50.05400 -4.64700 -11.60800 1.000 47.22000 130 PHE A C 1
ATOM 843 O O . PHE A 1 136 ? 50.51300 -5.60500 -10.97500 1.000 45.14000 130 PHE A O 1
ATOM 851 N N . ALA A 1 137 ? 50.78900 -3.81400 -12.34200 1.000 42.62000 131 ALA A N 1
ATOM 852 C CA . ALA A 1 137 ? 52.22100 -3.99300 -12.49900 1.000 45.37000 131 ALA A CA 1
ATOM 853 C C . ALA A 1 137 ? 52.94700 -3.18800 -11.42900 1.000 48.84000 131 ALA A C 1
ATOM 854 O O . ALA A 1 137 ? 52.73700 -1.97100 -11.30800 1.000 44.46000 131 ALA A O 1
ATOM 856 N N . HIS A 1 138 ? 53.79300 -3.87900 -10.65600 1.000 44.05000 132 HIS A N 1
ATOM 857 C CA . HIS A 1 138 ? 54.63200 -3.23700 -9.65100 1.000 45.03000 132 HIS A CA 1
ATOM 858 C C . HIS A 1 138 ? 55.17800 -1.89800 -10.12900 1.000 49.98000 132 HIS A C 1
ATOM 859 O O . HIS A 1 138 ? 55.02200 -0.87900 -9.45400 1.000 52.44000 132 HIS A O 1
ATOM 866 N N . ALA A 1 139 ? 55.78400 -1.87300 -11.31800 1.000 52.62000 133 ALA A N 1
ATOM 867 C CA . ALA A 1 139 ? 56.37100 -0.63700 -11.82200 1.000 46.68000 133 ALA A CA 1
ATOM 868 C C . ALA A 1 139 ? 55.34700 0.48300 -11.91400 1.000 49.66000 133 ALA A C 1
ATOM 869 O O . ALA A 1 139 ? 55.64100 1.62400 -11.54300 1.000 51.19000 133 ALA A O 1
ATOM 871 N N . ASP A 1 140 ? 54.13900 0.19000 -12.40500 1.000 52.27000 134 ASP A N 1
ATOM 872 C CA . ASP A 1 140 ? 53.14700 1.25400 -12.57300 1.000 52.24000 134 ASP A CA 1
ATOM 873 C C . ASP A 1 140 ? 52.77200 1.89700 -11.23300 1.000 50.88000 134 ASP A C 1
ATOM 874 O O . ASP A 1 140 ? 52.77800 3.12800 -11.09900 1.000 45.34000 134 ASP A O 1
ATOM 879 N N . VAL A 1 141 ? 52.43000 1.08500 -10.22700 1.000 45.29000 135 VAL A N 1
ATOM 880 C CA . VAL A 1 141 ? 51.96300 1.69700 -8.98900 1.000 47.09000 135 VAL A CA 1
ATOM 881 C C . VAL A 1 141 ? 53.12700 2.32900 -8.24000 1.000 46.30000 135 VAL A C 1
ATOM 882 O O . VAL A 1 141 ? 52.94200 3.31400 -7.50200 1.000 40.99000 135 VAL A O 1
ATOM 886 N N . MET A 1 142 ? 54.34200 1.80100 -8.43800 1.000 45.03000 136 MET A N 1
ATOM 887 C CA . MET A 1 142 ? 55.52200 2.41700 -7.84100 1.000 42.89000 136 MET A CA 1
ATOM 888 C C . MET A 1 142 ? 55.78400 3.78800 -8.44000 1.000 43.61000 136 MET A C 1
ATOM 889 O O . MET A 1 142 ? 56.18100 4.71800 -7.72700 1.000 46.52000 136 MET A O 1
ATOM 894 N N . ALA A 1 143 ? 55.55000 3.93800 -9.74200 1.000 41.18000 137 ALA A N 1
ATOM 895 C CA . ALA A 1 143 ? 55.90800 5.15500 -10.45100 1.000 42.60000 137 ALA A CA 1
ATOM 896 C C . ALA A 1 143 ? 54.75600 6.15300 -10.52000 1.000 47.14000 137 ALA A C 1
ATOM 897 O O . ALA A 1 143 ? 54.92800 7.32100 -10.15300 1.000 51.85000 137 ALA A O 1
ATOM 899 N N . ASP A 1 144 ? 53.58400 5.71200 -10.97200 1.000 44.26000 138 ASP A N 1
ATOM 900 C CA . ASP A 1 144 ? 52.49100 6.60200 -11.34900 1.000 46.26000 138 ASP A CA 1
ATOM 901 C C . ASP A 1 144 ? 51.42400 6.66500 -10.25300 1.000 49.98000 138 ASP A C 1
ATOM 902 O O . ASP A 1 144 ? 50.88600 5.63300 -9.83100 1.000 48.90000 138 ASP A O 1
ATOM 907 N N . ASN A 1 145 ? 51.09200 7.88700 -9.82800 1.000 46.57000 139 ASN A N 1
ATOM 908 C CA . ASN A 1 145 ? 50.07500 8.06300 -8.79900 1.000 43.88000 139 ASN A CA 1
ATOM 909 C C . ASN A 1 145 ? 48.71900 7.55600 -9.25500 1.000 47.12000 139 ASN A C 1
ATOM 910 O O . ASN A 1 145 ? 47.97200 6.97900 -8.45500 1.000 49.53000 139 ASN A O 1
ATOM 915 N N . LYS A 1 146 ? 48.37400 7.77500 -10.52700 1.000 44.63000 140 LYS A N 1
ATOM 916 C CA . LYS A 1 146 ? 47.09700 7.28500 -11.03000 1.000 43.06000 140 LYS A CA 1
ATOM 917 C C . LYS A 1 146 ? 46.99600 5.76700 -10.92800 1.000 44.08000 140 LYS A C 1
ATOM 918 O O . LYS A 1 146 ? 45.88500 5.23500 -10.83700 1.000 38.37000 140 LYS A O 1
ATOM 924 N N . ALA A 1 147 ? 48.13200 5.05100 -10.95800 1.000 38.18000 141 ALA A N 1
ATOM 925 C CA . ALA A 1 147 ? 48.07500 3.59300 -10.88300 1.000 36.97000 141 ALA A CA 1
ATOM 926 C C . ALA A 1 147 ? 47.97400 3.12400 -9.44900 1.000 41.50000 141 ALA A C 1
ATOM 927 O O . ALA A 1 147 ? 47.30200 2.12600 -9.16200 1.000 44.90000 141 ALA A O 1
ATOM 929 N N . LEU A 1 148 ? 48.68600 3.80300 -8.55100 1.000 41.52000 142 LEU A N 1
ATOM 930 C CA . LEU A 1 148 ? 48.51300 3.56100 -7.12900 1.000 38.74000 142 LEU A CA 1
ATOM 931 C C . LEU A 1 148 ? 47.07000 3.80800 -6.73100 1.000 38.05000 142 LEU A C 1
ATOM 932 O O . LEU A 1 148 ? 46.40300 2.92800 -6.17600 1.000 37.27000 142 LEU A O 1
ATOM 937 N N . VAL A 1 149 ? 46.56300 4.99900 -7.04100 1.000 35.63000 143 VAL A N 1
ATOM 938 C CA . VAL A 1 149 ? 45.17000 5.30500 -6.75600 1.000 34.75000 143 VAL A CA 1
ATOM 939 C C . VAL A 1 149 ? 44.27100 4.22600 -7.32700 1.000 34.74000 143 VAL A C 1
ATOM 940 O O . VAL A 1 149 ? 43.35200 3.74300 -6.65900 1.000 38.93000 143 VAL A O 1
ATOM 944 N N . GLY A 1 150 ? 44.54800 3.79300 -8.55400 1.000 39.77000 144 GLY A N 1
ATOM 945 C CA . GLY A 1 150 ? 43.67100 2.82900 -9.19600 1.000 35.09000 144 GLY A CA 1
ATOM 946 C C . GLY A 1 150 ? 43.72700 1.47400 -8.52700 1.000 39.57000 144 GLY A C 1
ATOM 947 O O . GLY A 1 150 ? 42.69700 0.81100 -8.35300 1.000 37.53000 144 GLY A O 1
ATOM 948 N N . ALA A 1 151 ? 44.92800 1.04400 -8.13600 1.000 38.69000 145 ALA A N 1
ATOM 949 C CA . ALA A 1 151 ? 45.05500 -0.24500 -7.47700 1.000 39.09000 145 ALA A CA 1
ATOM 950 C C . ALA A 1 151 ? 44.44900 -0.21000 -6.06800 1.000 41.16000 145 ALA A C 1
ATOM 951 O O . ALA A 1 151 ? 43.74100 -1.14300 -5.66100 1.000 39.11000 145 ALA A O 1
ATOM 953 N N . LEU A 1 152 ? 44.69500 0.86500 -5.31700 1.000 34.95000 146 LEU A N 1
ATOM 954 C CA . LEU A 1 152 ? 44.10200 0.97600 -3.99000 1.000 36.24000 146 LEU A CA 1
ATOM 955 C C . LEU A 1 152 ? 42.58000 1.03500 -4.07300 1.000 39.75000 146 LEU A C 1
ATOM 956 O O . LEU A 1 152 ? 41.88700 0.49400 -3.20100 1.000 37.46000 146 LEU A O 1
ATOM 961 N N . GLU A 1 153 ? 42.03500 1.69800 -5.10300 1.000 39.61000 147 GLU A N 1
ATOM 962 C CA . GLU A 1 153 ? 40.58100 1.77400 -5.20800 1.000 41.12000 147 GLU A CA 1
ATOM 963 C C . GLU A 1 153 ? 39.98600 0.43000 -5.58900 1.000 42.77000 147 GLU A C 1
ATOM 964 O O . GLU A 1 153 ? 38.89100 0.08700 -5.12800 1.000 42.76000 147 GLU A O 1
ATOM 970 N N . HIS A 1 154 ? 40.68700 -0.35600 -6.41100 1.000 46.08000 148 HIS A N 1
ATOM 971 C CA . HIS A 1 154 ? 40.21200 -1.71300 -6.64900 1.000 45.75000 148 HIS A CA 1
ATOM 972 C C . HIS A 1 154 ? 40.23500 -2.51400 -5.36000 1.000 41.78000 148 HIS A C 1
ATOM 973 O O . HIS A 1 154 ? 39.33000 -3.31600 -5.11300 1.000 44.11000 148 HIS A O 1
ATOM 980 N N . LEU A 1 155 ? 41.25300 -2.29400 -4.52000 1.000 40.07000 149 LEU A N 1
ATOM 981 C CA . LEU A 1 155 ? 41.34800 -3.03500 -3.26400 1.000 39.15000 149 LEU A CA 1
ATOM 982 C C . LEU A 1 155 ? 40.19400 -2.69100 -2.33200 1.000 37.06000 149 LEU A C 1
ATOM 983 O O . LEU A 1 155 ? 39.60200 -3.58600 -1.71900 1.000 35.11000 149 LEU A O 1
ATOM 988 N N . PHE A 1 156 ? 39.85200 -1.40500 -2.22600 1.000 36.50000 150 PHE A N 1
ATOM 989 C CA . PHE A 1 156 ? 38.80200 -0.99200 -1.29800 1.000 37.41000 150 PHE A CA 1
ATOM 990 C C . PHE A 1 156 ? 37.46200 -1.59200 -1.68600 1.000 42.42000 150 PHE A C 1
ATOM 991 O O . PHE A 1 156 ? 36.68200 -2.00400 -0.81900 1.000 45.14000 150 PHE A O 1
ATOM 999 N N . ARG A 1 157 ? 37.20300 -1.67900 -2.99200 1.000 44.02000 151 ARG A N 1
ATOM 1000 C CA . ARG A 1 157 ? 35.90200 -2.06900 -3.51500 1.000 40.52000 151 ARG A CA 1
ATOM 1001 C C . ARG A 1 157 ? 35.72000 -3.58100 -3.54800 1.000 47.07000 151 ARG A C 1
ATOM 1002 O O . ARG A 1 157 ? 34.65000 -4.08800 -3.18200 1.000 48.30000 151 ARG A O 1
ATOM 1010 N N . TYR A 1 158 ? 36.75200 -4.31800 -3.97200 1.000 43.05000 152 TYR A N 1
ATOM 1011 C CA . TYR A 1 158 ? 36.62500 -5.74900 -4.17800 1.000 38.19000 152 TYR A CA 1
ATOM 1012 C C . TYR A 1 158 ? 37.35500 -6.57600 -3.14300 1.000 37.42000 152 TYR A C 1
ATOM 1013 O O . TYR A 1 158 ? 37.03400 -7.75500 -2.99400 1.000 41.60000 152 TYR A O 1
ATOM 1022 N N . GLY A 1 159 ? 38.31500 -6.00300 -2.42400 1.000 38.55000 153 GLY A N 1
ATOM 1023 C CA . GLY A 1 159 ? 38.92800 -6.70400 -1.31200 1.000 33.11000 153 GLY A CA 1
ATOM 1024 C C . GLY A 1 159 ? 40.13800 -7.54300 -1.64900 1.000 32.07000 153 GLY A C 1
ATOM 1025 O O . GLY A 1 159 ? 40.65200 -8.24300 -0.76500 1.000 32.07000 153 GLY A O 1
ATOM 1026 N N . LEU A 1 160 ? 40.60800 -7.50900 -2.89100 1.000 34.55000 154 LEU A N 1
ATOM 1027 C CA . LEU A 1 160 ? 41.84300 -8.18400 -3.25900 1.000 32.10000 154 LEU A CA 1
ATOM 1028 C C . LEU A 1 160 ? 42.46200 -7.45000 -4.44000 1.000 34.28000 154 LEU A C 1
ATOM 1029 O O . LEU A 1 160 ? 41.74000 -7.01700 -5.34400 1.000 39.53000 154 LEU A O 1
ATOM 1034 N N . VAL A 1 161 ? 43.79200 -7.29800 -4.42900 1.000 35.39000 155 VAL A N 1
ATOM 1035 C CA . VAL A 1 161 ? 44.54400 -6.91900 -5.62700 1.000 38.87000 155 VAL A CA 1
ATOM 1036 C C . VAL A 1 161 ? 45.82600 -7.73200 -5.68500 1.000 39.90000 155 VAL A C 1
ATOM 1037 O O . VAL A 1 161 ? 46.33500 -8.22300 -4.67300 1.000 40.21000 155 VAL A O 1
ATOM 1041 N N . VAL A 1 162 ? 46.33200 -7.88100 -6.90400 1.000 45.15000 156 VAL A N 1
ATOM 1042 C CA . VAL A 1 162 ? 47.59700 -8.54800 -7.16800 1.000 44.83000 156 VAL A CA 1
ATOM 1043 C C . VAL A 1 162 ? 48.52700 -7.54500 -7.82500 1.000 46.09000 156 VAL A C 1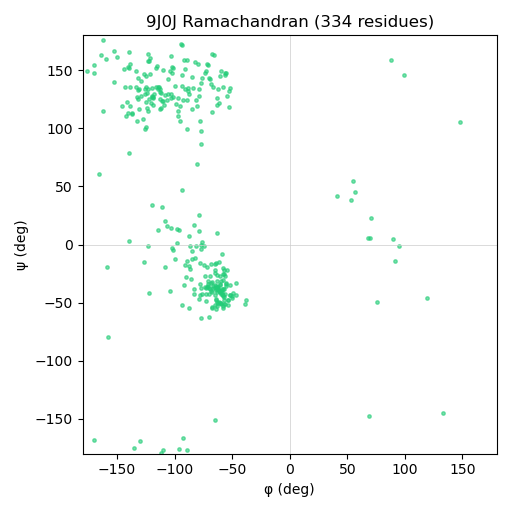
ATOM 1044 O O . VAL A 1 162 ? 48.16700 -6.92000 -8.83000 1.000 49.63000 156 VAL A O 1
ATOM 1048 N N . LEU A 1 163 ? 49.70800 -7.37400 -7.24700 1.000 48.75000 157 LEU A N 1
ATOM 1049 C CA . LEU A 1 163 ? 50.73600 -6.50400 -7.79900 1.000 50.14000 157 LEU A CA 1
ATOM 1050 C C . LEU A 1 163 ? 51.88800 -7.38700 -8.25600 1.000 51.64000 157 LEU A C 1
ATOM 1051 O O . LEU A 1 163 ? 52.50700 -8.08500 -7.43900 1.000 46.07000 157 LEU A O 1
ATOM 1056 N N . ARG A 1 164 ? 52.14900 -7.36900 -9.56300 1.000 55.77000 158 ARG A N 1
ATOM 1057 C CA . ARG A 1 164 ? 53.05700 -8.29600 -10.22300 1.000 55.45000 158 ARG A CA 1
ATOM 1058 C C . ARG A 1 164 ? 54.28500 -7.56400 -10.74300 1.000 54.66000 158 ARG A C 1
ATOM 1059 O O . ARG A 1 164 ? 54.16100 -6.50100 -11.36000 1.000 54.63000 158 ARG A O 1
ATOM 1067 N N . GLY A 1 165 ? 55.46900 -8.13200 -10.49000 1.000 50.87000 159 GLY A N 1
ATOM 1068 C CA . GLY A 1 165 ? 56.70800 -7.60500 -11.01600 1.000 63.23000 159 GLY A CA 1
ATOM 1069 C C . GLY A 1 165 ? 57.15500 -8.28700 -12.30200 1.000 75.02000 159 GLY A C 1
ATOM 1070 O O . GLY A 1 165 ? 56.46400 -9.14100 -12.87500 1.000 69.17000 159 GLY A O 1
ATOM 1071 N N . THR A 1 166 ? 58.33800 -7.89600 -12.77700 1.000 82.35000 160 THR A N 1
ATOM 1072 C CA . THR A 1 166 ? 58.98300 -8.53300 -13.92000 1.000 77.90000 160 THR A CA 1
ATOM 1073 C C . THR A 1 166 ? 60.23800 -9.27000 -13.45600 1.000 83.61000 160 THR A C 1
ATOM 1074 O O . THR A 1 166 ? 60.57500 -9.29500 -12.26300 1.000 82.53000 160 THR A O 1
ATOM 1078 N N . ASP A 1 167 ? 60.92700 -9.88700 -14.42400 1.000 86.56000 161 ASP A N 1
ATOM 1079 C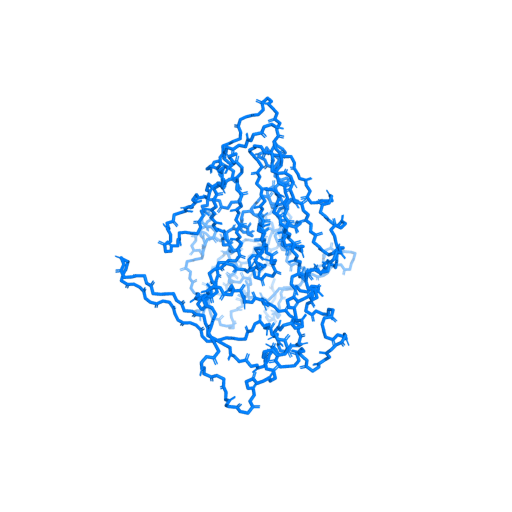 CA . ASP A 1 167 ? 62.21600 -10.52400 -14.15900 1.000 92.64000 161 ASP A CA 1
ATOM 1080 C C . ASP A 1 167 ? 63.33400 -9.49600 -14.06500 1.000 90.42000 161 ASP A C 1
ATOM 1081 O O . ASP A 1 167 ? 64.20100 -9.59700 -13.18600 1.000 92.12000 161 ASP A O 1
ATOM 1086 N N . ALA A 1 168 ? 63.33600 -8.51900 -14.98100 1.000 84.39000 162 ALA A N 1
ATOM 1087 C CA . ALA A 1 168 ? 64.24600 -7.38500 -14.86800 1.000 79.31000 162 ALA A CA 1
ATOM 1088 C C . ALA A 1 168 ? 64.09200 -6.69400 -13.52200 1.000 86.89000 162 ALA A C 1
ATOM 1089 O O . ALA A 1 168 ? 65.07100 -6.18400 -12.96400 1.000 86.32000 162 ALA A O 1
ATOM 1091 N N . GLU A 1 169 ? 62.88000 -6.68600 -12.97700 1.000 89.81000 163 GLU A N 1
ATOM 1092 C CA . GLU A 1 169 ? 62.65900 -6.10000 -11.66900 1.000 84.56000 163 GLU A CA 1
ATOM 1093 C C . GLU A 1 169 ? 63.24000 -6.97700 -10.57300 1.000 84.09000 163 GLU A C 1
ATOM 1094 O O . GLU A 1 169 ? 63.32300 -8.20500 -10.69100 1.000 83.57000 163 GLU A O 1
ATOM 1100 N N . ASP A 1 170 ? 63.65900 -6.31800 -9.50100 1.000 86.33000 164 ASP A N 1
ATOM 1101 C CA . ASP A 1 170 ? 63.89700 -6.96100 -8.21400 1.000 89.03000 164 ASP A CA 1
ATOM 1102 C C . ASP A 1 170 ? 63.05900 -6.16500 -7.21900 1.000 80.04000 164 ASP A C 1
ATOM 1103 O O . ASP A 1 170 ? 63.46400 -5.08100 -6.79100 1.000 70.89000 164 ASP A O 1
ATOM 1108 N N . VAL A 1 171 ? 61.88400 -6.69300 -6.88100 1.000 79.44000 165 VAL A N 1
ATOM 1109 C CA . VAL A 1 171 ? 60.87100 -5.92900 -6.15800 1.000 65.59000 165 VAL A CA 1
ATOM 1110 C C . VAL A 1 171 ? 61.23700 -5.87400 -4.68000 1.000 56.13000 165 VAL A C 1
ATOM 1111 O O . VAL A 1 171 ? 61.49600 -6.91000 -4.05500 1.000 56.91000 165 VAL A O 1
ATOM 1115 N N . ASP A 1 172 ? 61.26800 -4.65900 -4.11600 1.000 50.24000 166 ASP A N 1
ATOM 1116 C CA . ASP A 1 172 ? 61.61700 -4.47400 -2.71000 1.000 49.90000 166 ASP A CA 1
ATOM 1117 C C . ASP A 1 172 ? 60.35100 -4.41700 -1.87200 1.000 52.82000 166 ASP A C 1
ATOM 1118 O O . ASP A 1 172 ? 59.52000 -3.51500 -2.08100 1.000 48.17000 166 ASP A O 1
ATOM 1123 N N . PRO A 1 173 ? 60.15700 -5.33800 -0.92200 1.000 49.95000 167 PRO A N 1
ATOM 1124 C CA . PRO A 1 173 ? 58.89100 -5.33600 -0.16400 1.000 47.39000 167 PRO A CA 1
ATOM 1125 C C . PRO A 1 173 ? 58.72100 -4.11700 0.74000 1.000 47.99000 167 PRO A C 1
ATOM 1126 O O . PRO A 1 173 ? 57.61800 -3.55700 0.81000 1.000 43.96000 167 PRO A O 1
ATOM 1130 N N . ASP A 1 174 ? 59.78000 -3.68000 1.42900 1.000 47.84000 168 ASP A N 1
ATOM 1131 C CA . ASP A 1 174 ? 59.66800 -2.50500 2.28400 1.000 43.00000 168 ASP A CA 1
ATOM 1132 C C . ASP A 1 174 ? 59.30800 -1.27400 1.47300 1.000 46.70000 168 ASP A C 1
ATOM 1133 O O . ASP A 1 174 ? 58.51000 -0.43500 1.91700 1.000 46.50000 168 ASP A O 1
ATOM 1138 N N . ALA A 1 175 ? 59.88900 -1.14600 0.27900 1.000 44.60000 169 ALA A N 1
ATOM 1139 C CA . ALA A 1 175 ? 59.55600 -0.01100 -0.57200 1.000 43.55000 169 ALA A CA 1
ATOM 1140 C C . ALA A 1 175 ? 58.12000 -0.08900 -1.07900 1.000 44.08000 169 ALA A C 1
ATOM 1141 O O . ALA A 1 175 ? 57.47000 0.94700 -1.27200 1.000 45.39000 169 ALA A O 1
ATOM 1143 N N . LEU A 1 176 ? 57.61300 -1.30200 -1.31000 1.000 43.01000 170 LEU A N 1
ATOM 1144 C CA . LEU A 1 176 ? 56.25300 -1.45100 -1.80800 1.000 40.06000 170 LEU A CA 1
ATOM 1145 C C . LEU A 1 176 ? 55.24300 -1.12900 -0.71100 1.000 43.43000 170 LEU A C 1
ATOM 1146 O O . LEU A 1 176 ? 54.24200 -0.42800 -0.95200 1.000 38.19000 170 LEU A O 1
ATOM 1151 N N . CYS A 1 177 ? 55.50300 -1.61200 0.50900 1.000 39.49000 171 CYS A N 1
ATOM 1152 C CA . CYS A 1 177 ? 54.69500 -1.19500 1.64900 1.000 36.60000 171 CYS A CA 1
ATOM 1153 C C . CYS A 1 177 ? 54.72400 0.31500 1.81300 1.000 39.34000 171 CYS A C 1
ATOM 1154 O O . CYS A 1 177 ? 53.67200 0.94600 1.95600 1.000 42.00000 171 CYS A O 1
ATOM 1157 N N . SER A 1 178 ? 55.91500 0.92500 1.76500 1.000 41.60000 172 SER A N 1
ATOM 1158 C CA . SER A 1 178 ? 55.97200 2.38100 1.89300 1.000 37.71000 172 SER A CA 1
ATOM 1159 C C . SER A 1 178 ? 55.15200 3.07000 0.80800 1.000 40.58000 172 SER A C 1
ATOM 1160 O O . SER A 1 178 ? 54.40500 4.02000 1.09400 1.000 39.65000 172 SER A O 1
ATOM 1163 N N . ARG A 1 179 ? 55.24700 2.59100 -0.43700 1.000 37.09000 173 ARG A N 1
ATOM 1164 C CA . ARG A 1 179 ? 54.44900 3.20800 -1.48700 1.000 37.25000 173 ARG A CA 1
ATOM 1165 C C . ARG A 1 179 ? 52.95900 3.06500 -1.19100 1.000 38.65000 173 ARG A C 1
ATOM 1166 O O . ARG A 1 179 ? 52.19300 4.02300 -1.37200 1.000 36.29000 173 ARG A O 1
ATOM 1174 N N . LEU A 1 180 ? 52.53700 1.90500 -0.67000 1.000 38.07000 174 LEU A N 1
ATOM 1175 C CA . LEU A 1 180 ? 51.10600 1.66500 -0.48800 1.000 36.41000 174 LEU A CA 1
ATOM 1176 C C . LEU A 1 180 ? 50.52900 2.40500 0.71500 1.000 37.29000 174 LEU A C 1
ATOM 1177 O O . LEU A 1 180 ? 49.43500 2.97300 0.62100 1.000 36.26000 174 LEU A O 1
ATOM 1182 N N . ALA A 1 181 ? 51.24100 2.42400 1.84900 1.000 36.64000 175 ALA A N 1
ATOM 1183 C CA . ALA A 1 181 ? 50.63400 2.87300 3.09600 1.000 36.09000 175 ALA A CA 1
ATOM 1184 C C . ALA A 1 181 ? 51.53000 3.73700 3.97800 1.000 41.10000 175 ALA A C 1
ATOM 1185 O O . ALA A 1 181 ? 51.09600 4.11100 5.07700 1.000 33.54000 175 ALA A O 1
ATOM 1187 N N . GLY A 1 182 ? 52.75200 4.06600 3.54800 1.000 37.15000 176 GLY A N 1
ATOM 1188 C CA . GLY A 1 182 ? 53.69800 4.68800 4.44300 1.000 32.38000 176 GLY A CA 1
ATOM 1189 C C . GLY A 1 182 ? 54.30900 3.71000 5.43200 1.000 33.60000 176 GLY A C 1
ATOM 1190 O O . GLY A 1 182 ? 55.53100 3.67900 5.57900 1.000 40.32000 176 GLY A O 1
ATOM 1191 N N . PHE A 1 183 ? 53.49400 2.91000 6.12000 1.000 34.58000 177 PHE A N 1
ATOM 1192 C CA . PHE A 1 183 ? 54.02600 1.96800 7.10300 1.000 38.14000 177 PHE A CA 1
ATOM 1193 C C . PHE A 1 183 ? 53.00100 0.86900 7.36500 1.000 36.22000 177 PHE A C 1
ATOM 1194 O O . PHE A 1 183 ? 51.81000 1.03000 7.09300 1.000 34.07000 177 PHE A O 1
ATOM 1202 N N . VAL A 1 184 ? 53.47600 -0.25700 7.89000 1.000 36.63000 178 VAL A N 1
ATOM 1203 C CA . VAL A 1 184 ? 52.58500 -1.39200 8.11700 1.000 40.35000 178 VAL A CA 1
ATOM 1204 C C . VAL A 1 184 ? 52.05300 -1.35100 9.54500 1.000 39.34000 178 VAL A C 1
ATOM 1205 O O . VAL A 1 184 ? 52.52500 -0.56300 10.37300 1.000 39.20000 178 VAL A O 1
ATOM 1209 N N . ASP A 1 185 ? 51.09500 -2.23300 9.84200 1.000 37.09000 179 ASP A N 1
ATOM 1210 C CA . ASP A 1 185 ? 50.43600 -2.31200 11.14100 1.000 33.97000 179 ASP A CA 1
ATOM 1211 C C . ASP A 1 185 ? 51.20900 -3.25200 12.04600 1.000 36.65000 179 ASP A C 1
ATOM 1212 O O . ASP A 1 185 ? 51.05100 -4.46900 11.96000 1.000 45.47000 179 ASP A O 1
ATOM 1217 N N . ARG A 1 186 ? 52.03500 -2.69400 12.92900 1.000 37.74000 180 ARG A N 1
ATOM 1218 C CA . ARG A 1 186 ? 52.67900 -3.49800 13.96800 1.000 40.77000 180 ARG A CA 1
ATOM 1219 C C . ARG A 1 186 ? 51.63400 -4.32000 14.72400 1.000 42.87000 180 ARG A C 1
ATOM 1220 O O . ARG A 1 186 ? 50.56600 -3.81700 15.08900 1.000 40.27000 180 ARG A O 1
ATOM 1228 N N . SER A 1 187 ? 51.92300 -5.60000 14.94100 1.000 46.40000 181 SER A N 1
ATOM 1229 C CA . SER A 1 187 ? 50.98500 -6.45400 15.66800 1.000 47.50000 181 SER A CA 1
ATOM 1230 C C . SER A 1 187 ? 51.75800 -7.28100 16.68400 1.000 46.18000 181 SER A C 1
ATOM 1231 O O . SER A 1 187 ? 52.95400 -7.07500 16.91300 1.000 49.77000 181 SER A O 1
ATOM 1234 N N . TYR A 1 188 ? 51.03300 -8.18400 17.34400 1.000 48.58000 182 TYR A N 1
ATOM 1235 C CA . TYR A 1 188 ? 51.65600 -9.13600 18.25700 1.000 53.65000 182 TYR A CA 1
ATOM 1236 C C . TYR A 1 188 ? 52.88600 -9.77200 17.61500 1.000 59.81000 182 TYR A C 1
ATOM 1237 O O . TYR A 1 188 ? 53.95100 -9.88000 18.23800 1.000 51.77000 182 TYR A O 1
ATOM 1246 N N . PHE A 1 189 ? 52.75800 -10.14800 16.33700 1.000 59.61000 183 PHE A N 1
ATOM 1247 C CA . PHE A 1 189 ? 53.84600 -10.78200 15.60300 1.000 56.71000 183 PHE A CA 1
ATOM 1248 C C . PHE A 1 189 ? 55.04600 -9.84800 15.44700 1.000 54.19000 183 PHE A C 1
ATOM 1249 O O . PHE A 1 189 ? 56.20000 -10.27800 15.56200 1.000 57.78000 183 PHE A O 1
ATOM 1257 N N . GLY A 1 190 ? 54.79500 -8.57000 15.20200 1.000 48.78000 184 GLY A N 1
ATOM 1258 C CA . GLY A 1 190 ? 55.83800 -7.63200 14.86300 1.000 43.60000 184 GLY A CA 1
ATOM 1259 C C . GLY A 1 190 ? 55.38800 -6.82100 13.67100 1.000 40.95000 184 GLY A C 1
ATOM 1260 O O . GLY A 1 190 ? 54.20200 -6.52200 13.54600 1.000 44.34000 184 GLY A O 1
ATOM 1261 N N . GLU A 1 191 ? 56.30000 -6.44800 12.78800 1.000 36.91000 185 GLU A N 1
ATOM 1262 C CA . GLU A 1 191 ? 55.89000 -5.73100 11.59300 1.000 40.16000 185 GLU A CA 1
ATOM 1263 C C . GLU A 1 191 ? 55.57000 -6.67700 10.45500 1.000 44.80000 185 GLU A C 1
ATOM 1264 O O . GLU A 1 191 ? 54.75500 -6.34400 9.58800 1.000 42.59000 185 GLU A O 1
ATOM 1270 N N . TYR A 1 192 ? 56.19300 -7.84900 10.43900 1.000 45.24000 186 TYR A N 1
ATOM 1271 C CA . TYR A 1 192 ? 55.92500 -8.82200 9.40200 1.000 44.62000 186 TYR A CA 1
ATOM 1272 C C . TYR A 1 192 ? 56.20100 -10.20300 9.96100 1.000 45.53000 186 TYR A C 1
ATOM 1273 O O . TYR A 1 192 ? 56.79200 -10.35600 11.03300 1.000 45.95000 186 TYR A O 1
ATOM 1282 N N . PHE A 1 193 ? 55.74000 -11.20600 9.22400 1.000 48.26000 187 PHE A N 1
ATOM 1283 C CA . PHE A 1 193 ? 55.92400 -12.59800 9.59000 1.000 50.23000 187 PHE A CA 1
ATOM 1284 C C . PHE A 1 193 ? 56.22700 -13.38200 8.32500 1.000 52.68000 187 PHE A C 1
ATOM 1285 O O . PHE A 1 193 ? 55.80700 -13.00700 7.22700 1.000 49.31000 187 PHE A O 1
ATOM 1293 N N . ASP A 1 194 ? 56.95800 -14.48200 8.49100 1.000 62.72000 188 ASP A N 1
ATOM 1294 C CA . ASP A 1 194 ? 57.39900 -15.31700 7.38100 1.000 60.12000 188 ASP A CA 1
ATOM 1295 C C . ASP A 1 194 ? 56.74900 -16.69000 7.44700 1.000 62.42000 188 ASP A C 1
ATOM 1296 O O . ASP A 1 194 ? 56.70300 -17.31600 8.51100 1.000 61.80000 188 ASP A O 1
ATOM 1301 N N . LEU A 1 195 ? 56.24700 -17.14900 6.30300 1.000 66.02000 189 LEU A N 1
ATOM 1302 C CA . LEU A 1 195 ? 55.77600 -18.52000 6.13000 1.000 72.07000 189 LEU A CA 1
ATOM 1303 C C . LEU A 1 195 ? 56.70600 -19.23000 5.16300 1.000 74.36000 189 LEU A C 1
ATOM 1304 O O . LEU A 1 195 ? 56.92100 -18.75200 4.04300 1.000 72.69000 189 LEU A O 1
ATOM 1309 N N . GLU A 1 196 ? 57.24800 -20.36200 5.58900 1.000 78.13000 190 GLU A N 1
ATOM 1310 C CA . GLU A 1 196 ? 58.01200 -21.23900 4.71600 1.000 85.31000 190 GLU A CA 1
ATOM 1311 C C . GLU A 1 196 ? 57.23400 -22.54000 4.54800 1.000 89.39000 190 GLU A C 1
ATOM 1312 O O . GLU A 1 196 ? 56.68300 -23.06800 5.52000 1.000 86.34000 190 GLU A O 1
ATOM 1318 N N . VAL A 1 197 ? 57.15700 -23.03000 3.31400 1.000 98.13000 191 VAL A N 1
ATOM 1319 C CA . VAL A 1 197 ? 56.43900 -24.26900 3.01800 1.000 98.53000 191 VAL A CA 1
ATOM 1320 C C . VAL A 1 197 ? 57.30800 -25.22000 2.19200 1.000 98.31000 191 VAL A C 1
ATOM 1321 O O . VAL A 1 197 ? 58.53900 -25.20100 2.28200 1.000 97.87000 191 VAL A O 1
ATOM 1325 N N . LEU A 1 213 ? 43.54000 -27.69900 3.98700 1.000 57.48000 207 LEU A N 1
ATOM 1326 C CA . LEU A 1 213 ? 43.86300 -26.50400 4.75800 1.000 55.97000 207 LEU A CA 1
ATOM 1327 C C . LEU A 1 213 ? 42.67900 -25.53700 4.79900 1.000 54.30000 207 LEU A C 1
ATOM 1328 O O . LEU A 1 213 ? 42.38200 -24.86100 3.79900 1.000 49.98000 207 LEU A O 1
ATOM 1333 N N . PRO A 1 214 ? 42.01600 -25.48400 5.95600 1.000 46.64000 208 PRO A N 1
ATOM 1334 C CA . PRO A 1 214 ? 40.77300 -24.71600 6.07900 1.000 38.62000 208 PRO A CA 1
ATOM 1335 C C . PRO A 1 214 ? 40.94100 -23.26300 5.69000 1.000 39.51000 208 PRO A C 1
ATOM 1336 O O . PRO A 1 214 ? 42.00800 -22.66900 5.86300 1.000 46.75000 208 PRO A O 1
ATOM 1340 N N . LEU A 1 215 ? 39.86600 -22.70200 5.14400 1.000 38.72000 209 LEU A N 1
ATOM 1341 C CA . LEU A 1 215 ? 39.81000 -21.28600 4.81300 1.000 36.63000 209 LEU A CA 1
ATOM 1342 C C . LEU A 1 215 ? 39.59400 -20.47100 6.07800 1.000 37.03000 209 LEU A C 1
ATOM 1343 O O . LEU A 1 215 ? 38.77900 -20.83300 6.93000 1.000 40.26000 209 LEU A O 1
ATOM 1348 N N . HIS A 1 216 ? 40.29900 -19.35000 6.18200 1.000 36.92000 210 HIS A N 1
ATOM 1349 C CA . HIS A 1 216 ? 40.25400 -18.53300 7.38100 1.000 35.92000 210 HIS A CA 1
ATOM 1350 C C . HIS A 1 216 ? 40.49100 -17.07400 7.03200 1.000 38.34000 210 HIS A C 1
ATOM 1351 O O . HIS A 1 216 ? 40.97900 -16.73900 5.94900 1.000 40.14000 210 HIS A O 1
ATOM 1358 N N . THR A 1 217 ? 40.09700 -16.21300 7.95900 1.000 37.99000 211 THR A N 1
ATOM 1359 C CA . THR A 1 217 ? 40.59100 -14.85700 8.09000 1.000 34.75000 211 THR A CA 1
ATOM 1360 C C . THR A 1 217 ? 41.57900 -14.86400 9.24900 1.000 34.05000 211 THR A C 1
ATOM 1361 O O . THR A 1 217 ? 41.58600 -15.78900 10.06100 1.000 31.20000 211 THR A O 1
ATOM 1365 N N . ASP A 1 218 ? 42.42700 -13.83800 9.31900 1.000 37.43000 212 ASP A N 1
ATOM 1366 C CA . ASP A 1 218 ? 43.54400 -13.86800 10.25300 1.000 35.20000 212 ASP A CA 1
ATOM 1367 C C . ASP A 1 218 ? 43.28800 -13.01800 11.49000 1.000 31.98000 212 ASP A C 1
ATOM 1368 O O . ASP A 1 218 ? 42.60200 -11.99600 11.44300 1.000 30.57000 212 ASP A O 1
ATOM 1373 N N . ILE A 1 219 ? 43.84200 -13.47700 12.60400 1.000 31.44000 213 ILE A N 1
ATOM 1374 C CA . ILE A 1 219 ? 43.74100 -12.82700 13.90800 1.000 33.91000 213 ILE A CA 1
ATOM 1375 C C . ILE A 1 219 ? 42.28900 -12.58500 14.31200 1.000 32.75000 213 ILE A C 1
ATOM 1376 O O . ILE A 1 219 ? 41.92700 -11.45300 14.66000 1.000 32.36000 213 ILE A O 1
ATOM 1381 N N . PRO A 1 220 ? 41.43100 -13.61200 14.33200 1.000 32.25000 214 PRO A N 1
ATOM 1382 C CA . PRO A 1 220 ? 40.04000 -13.38600 14.74200 1.000 29.36000 214 PRO A CA 1
ATOM 1383 C C . PRO A 1 220 ? 39.90600 -13.05100 16.20700 1.000 29.84000 214 PRO A C 1
ATOM 1384 O O . PRO A 1 220 ? 38.85300 -12.54800 16.61900 1.000 28.38000 214 PRO A O 1
ATOM 1388 N N . TYR A 1 221 ? 40.93800 -13.32700 17.00400 1.000 31.03000 215 TYR A N 1
ATOM 1389 C CA . TYR A 1 221 ? 40.92300 -13.08400 18.43400 1.000 28.58000 215 TYR A CA 1
ATOM 1390 C C . TYR A 1 221 ? 41.23400 -11.63400 18.79200 1.000 30.80000 215 TYR A C 1
ATOM 1391 O O . TYR A 1 221 ? 41.23600 -11.29700 19.97500 1.000 33.87000 215 TYR A O 1
ATOM 1400 N N . TYR A 1 222 ? 41.50400 -10.77200 17.81600 1.000 32.24000 216 TYR A N 1
ATOM 1401 C CA . TYR A 1 222 ? 41.55000 -9.33100 18.04800 1.000 31.33000 216 TYR A CA 1
ATOM 1402 C C . TYR A 1 222 ? 40.13600 -8.78900 18.02400 1.000 31.98000 216 TYR A C 1
ATOM 1403 O O . TYR A 1 222 ? 39.43300 -8.96400 17.02600 1.000 33.46000 216 TYR A O 1
ATOM 1412 N N . SER A 1 223 ? 39.72500 -8.10000 19.09200 1.000 34.35000 217 SER A N 1
ATOM 1413 C CA . SER A 1 223 ? 38.41300 -7.45400 19.08300 1.000 31.84000 217 SER A CA 1
ATOM 1414 C C . SER A 1 223 ? 38.22300 -6.57100 17.84600 1.000 33.22000 217 SER A C 1
ATOM 1415 O O . SER A 1 223 ? 37.12200 -6.48600 17.30100 1.000 35.77000 217 SER A O 1
ATOM 1418 N N . THR A 1 224 ? 39.27900 -5.92400 17.36700 1.000 36.24000 218 THR A N 1
ATOM 1419 C CA . THR A 1 224 ? 39.24800 -5.35500 16.01800 1.000 39.36000 218 THR A CA 1
ATOM 1420 C C . THR A 1 224 ? 40.42000 -5.89700 15.21600 1.000 34.82000 218 THR A C 1
ATOM 1421 O O . THR A 1 224 ? 41.55500 -5.42100 15.37400 1.000 36.91000 218 THR A O 1
ATOM 1425 N N . PRO A 1 225 ? 40.18900 -6.87900 14.34500 1.000 36.27000 219 PRO A N 1
ATOM 1426 C CA . PRO A 1 225 ? 41.28600 -7.48500 13.59000 1.000 34.91000 219 PRO A CA 1
ATOM 1427 C C . PRO A 1 225 ? 41.85800 -6.49400 12.60600 1.000 37.16000 219 PRO A C 1
ATOM 1428 O O . PRO A 1 225 ? 41.23100 -5.45600 12.33000 1.000 34.41000 219 PRO A O 1
ATOM 1432 N N . PRO A 1 226 ? 43.05800 -6.75900 12.07600 1.000 41.80000 220 PRO A N 1
ATOM 1433 C CA . PRO A 1 226 ? 43.66600 -5.84400 11.09700 1.000 34.16000 220 PRO A CA 1
ATOM 1434 C C . PRO A 1 226 ? 42.79200 -5.71800 9.86000 1.000 32.62000 220 PRO A C 1
ATOM 1435 O O . PRO A 1 226 ? 42.13000 -6.66700 9.45100 1.000 34.63000 220 PRO A O 1
ATOM 1439 N N . ASP A 1 227 ? 42.77200 -4.53000 9.26700 1.000 32.11000 221 ASP A N 1
ATOM 1440 C CA . ASP A 1 227 ? 41.87600 -4.33800 8.13600 1.000 30.90000 221 ASP A CA 1
ATOM 1441 C C . ASP A 1 227 ? 42.32000 -5.17400 6.94600 1.000 29.82000 221 ASP A C 1
ATOM 1442 O O . ASP A 1 227 ? 41.52900 -5.94400 6.39000 1.000 30.24000 221 ASP A O 1
ATOM 1447 N N . TYR A 1 228 ? 43.57900 -5.02000 6.53200 1.000 31.55000 222 TYR A N 1
ATOM 1448 C CA . TYR A 1 228 ? 44.09500 -5.62100 5.31000 1.000 30.59000 222 TYR A CA 1
ATOM 1449 C C . TYR A 1 228 ? 45.32300 -6.45900 5.63600 1.000 29.56000 222 TYR A C 1
ATOM 1450 O O . TYR A 1 228 ? 46.08600 -6.12500 6.54600 1.000 31.58000 222 TYR A O 1
ATOM 1459 N N . GLN A 1 229 ? 45.48700 -7.57200 4.92500 1.000 31.30000 223 GLN A N 1
ATOM 1460 C CA . GLN A 1 229 ? 46.68900 -8.38700 5.01900 1.000 33.66000 223 GLN A CA 1
ATOM 1461 C C . GLN A 1 229 ? 47.42200 -8.36900 3.68100 1.000 33.29000 223 GLN A C 1
ATOM 1462 O O . GLN A 1 229 ? 46.81400 -8.13700 2.62500 1.000 31.15000 223 GLN A O 1
ATOM 1468 N N . PHE A 1 230 ? 48.74200 -8.58300 3.72100 1.000 34.47000 224 PHE A N 1
ATOM 1469 C CA . PHE A 1 230 ? 49.50900 -8.74800 2.49000 1.000 38.13000 224 PHE A CA 1
ATOM 1470 C C . PHE A 1 230 ? 50.35800 -10.01100 2.57300 1.000 35.95000 224 PHE A C 1
ATOM 1471 O O . PHE A 1 230 ? 50.88700 -10.35800 3.63500 1.000 36.00000 224 PHE A O 1
ATOM 1479 N N . LEU A 1 231 ? 50.45000 -10.71900 1.45800 1.000 35.29000 225 LEU A N 1
ATOM 1480 C CA . LEU A 1 231 ? 51.38400 -11.82400 1.31500 1.000 41.89000 225 LEU A CA 1
ATOM 1481 C C . LEU A 1 231 ? 52.32600 -11.49400 0.16000 1.000 47.56000 225 LEU A C 1
ATOM 1482 O O . LEU A 1 231 ? 51.87200 -11.11400 -0.92800 1.000 45.38000 225 LEU A O 1
ATOM 1487 N N . PHE A 1 232 ? 53.63300 -11.58700 0.42000 1.000 50.88000 226 PHE A N 1
ATOM 1488 C CA . PHE A 1 232 ? 54.67900 -11.26300 -0.54400 1.000 53.13000 226 PHE A CA 1
ATOM 1489 C C . PHE A 1 232 ? 55.48300 -12.51100 -0.87900 1.000 53.10000 226 PHE A C 1
ATOM 1490 O O . PHE A 1 232 ? 55.85500 -13.28000 0.02300 1.000 50.20000 226 PHE A O 1
ATOM 1498 N N . GLY A 1 233 ? 55.75200 -12.70200 -2.17600 1.000 49.03000 227 GLY A N 1
ATOM 1499 C CA . GLY A 1 233 ? 56.55200 -13.82400 -2.63100 1.000 51.85000 227 GLY A CA 1
ATOM 1500 C C . GLY A 1 233 ? 58.02100 -13.57200 -2.38500 1.000 52.49000 227 GLY A C 1
ATOM 1501 O O . GLY A 1 233 ? 58.72000 -13.05700 -3.25800 1.000 56.98000 227 GLY A O 1
ATOM 1502 N N . LEU A 1 234 ? 58.49700 -13.91300 -1.18800 1.000 54.48000 228 LEU A N 1
ATOM 1503 C CA . LEU A 1 234 ? 59.87500 -13.60500 -0.82500 1.000 56.37000 228 LEU A CA 1
ATOM 1504 C C . LEU A 1 234 ? 60.84700 -14.51400 -1.56700 1.000 61.34000 228 LEU A C 1
ATOM 1505 O O . LEU A 1 234 ? 61.81700 -14.04400 -2.17200 1.000 59.44000 228 LEU A O 1
ATOM 1510 N N . GLU A 1 235 ? 60.58600 -15.82300 -1.54600 1.000 67.20000 229 GLU A N 1
ATOM 1511 C CA . GLU A 1 235 ? 61.39800 -16.81700 -2.24300 1.000 62.11000 229 GLU A CA 1
ATOM 1512 C C . GLU A 1 235 ? 60.45800 -17.80800 -2.91300 1.000 60.91000 229 GLU A C 1
ATOM 1513 O O . GLU A 1 235 ? 59.75100 -18.54800 -2.22800 1.000 65.51000 229 GLU A O 1
ATOM 1519 N N . VAL A 1 236 ? 60.43900 -17.81800 -4.24500 1.000 68.89000 230 VAL A N 1
ATOM 1520 C CA . VAL A 1 236 ? 59.56300 -18.68400 -5.02700 1.000 75.70000 230 VAL A CA 1
ATOM 1521 C C . VAL A 1 236 ? 60.39800 -19.47000 -6.03600 1.000 85.01000 230 VAL A C 1
ATOM 1522 O O . VAL A 1 236 ? 61.39900 -18.96300 -6.55800 1.000 86.99000 230 VAL A O 1
ATOM 1526 N N . ASN A 1 237 ? 59.97900 -20.70500 -6.31600 1.000 93.02000 231 ASN A N 1
ATOM 1527 C CA . ASN A 1 237 ? 60.65400 -21.59000 -7.25500 1.000 97.78000 231 ASN A CA 1
ATOM 1528 C C . ASN A 1 237 ? 60.04700 -21.49500 -8.65000 1.000 104.69000 231 ASN A C 1
ATOM 1529 O O . ASN A 1 237 ? 59.01500 -20.85800 -8.87600 1.000 99.69000 231 ASN A O 1
ATOM 1534 N N . ASP A 1 238 ? 60.70700 -22.15700 -9.59400 1.000 116.35000 232 ASP A N 1
ATOM 1535 C CA . ASP A 1 238 ? 60.28300 -22.14900 -10.98800 1.000 114.92000 232 ASP A CA 1
ATOM 1536 C C . ASP A 1 238 ? 59.39300 -23.35900 -11.26900 1.000 107.48000 232 ASP A C 1
ATOM 1537 O O . ASP A 1 238 ? 58.51000 -23.30900 -12.12400 1.000 103.30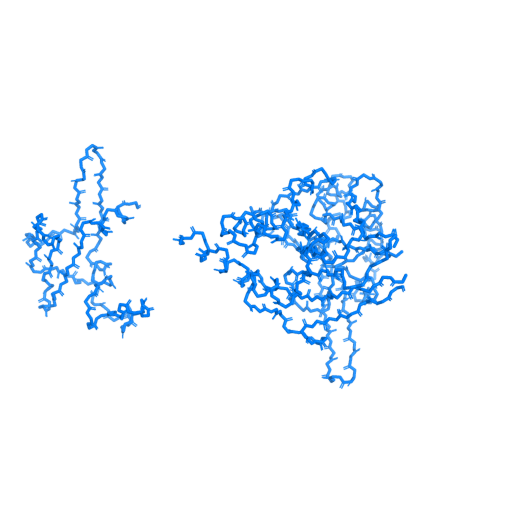000 232 ASP A O 1
ATOM 1542 N N . GLY A 1 246 ? 51.38500 -24.65500 -3.11800 1.000 81.04000 240 GLY A N 1
ATOM 1543 C CA . GLY A 1 246 ? 50.60800 -25.44100 -4.05200 1.000 74.47000 240 GLY A CA 1
ATOM 1544 C C . GLY A 1 246 ? 49.41500 -24.62200 -4.48400 1.000 80.31000 240 GLY A C 1
ATOM 1545 O O . GLY A 1 246 ? 48.41800 -25.18300 -4.96000 1.000 78.52000 240 GLY A O 1
ATOM 1546 N N . ARG A 1 247 ? 49.55700 -23.30000 -4.28400 1.000 70.73000 241 ARG A N 1
ATOM 1547 C CA . ARG A 1 247 ? 48.60800 -22.22800 -4.60200 1.000 68.84000 241 ARG A CA 1
ATOM 1548 C C . ARG A 1 247 ? 47.83000 -21.79900 -3.36300 1.000 70.40000 241 ARG A C 1
ATOM 1549 O O . ARG A 1 247 ? 47.54200 -22.61600 -2.47700 1.000 70.53000 241 ARG A O 1
ATOM 1557 N N . THR A 1 248 ? 47.50600 -20.51200 -3.29000 1.000 59.45000 242 THR A N 1
ATOM 1558 C CA . THR A 1 248 ? 46.73200 -19.96000 -2.19300 1.000 50.48000 242 THR A CA 1
ATOM 1559 C C . THR A 1 248 ? 45.37200 -19.53900 -2.73500 1.000 48.96000 242 THR A C 1
ATOM 1560 O O . THR A 1 248 ? 45.29600 -18.88100 -3.77600 1.000 47.17000 242 THR A O 1
ATOM 1564 N N . ARG A 1 249 ? 44.29900 -19.96400 -2.06100 1.000 47.08000 243 ARG A N 1
ATOM 1565 C CA . ARG A 1 249 ? 42.94400 -19.67000 -2.51300 1.000 46.57000 243 ARG A CA 1
ATOM 1566 C C . ARG A 1 249 ? 42.43100 -18.38600 -1.87000 1.000 41.44000 243 ARG A C 1
ATOM 1567 O O . ARG A 1 249 ? 42.90100 -17.95800 -0.82300 1.000 43.05000 243 ARG A O 1
ATOM 1575 N N . PHE A 1 250 ? 41.43200 -17.78500 -2.49100 1.000 34.13000 244 PHE A N 1
ATOM 1576 C CA . PHE A 1 250 ? 40.88900 -16.54600 -1.96700 1.000 40.67000 244 PHE A CA 1
ATOM 1577 C C . PHE A 1 250 ? 39.39800 -16.53700 -2.25200 1.000 44.29000 244 PHE A C 1
ATOM 1578 O O . PHE A 1 250 ? 38.99600 -16.59000 -3.41700 1.000 46.33000 244 PHE A O 1
ATOM 1586 N N . VAL A 1 251 ? 38.57700 -16.47900 -1.20200 1.000 39.42000 245 VAL A N 1
ATOM 1587 C CA . VAL A 1 251 ? 37.13400 -16.47400 -1.37000 1.000 38.75000 245 VAL A CA 1
ATOM 1588 C C . VAL A 1 251 ? 36.55700 -15.25500 -0.67400 1.000 38.88000 245 VAL A C 1
ATOM 1589 O O . VAL A 1 251 ? 36.94800 -14.92600 0.44700 1.000 41.69000 245 VAL A O 1
ATOM 1593 N N . ASP A 1 252 ? 35.63700 -14.58000 -1.34900 1.000 38.08000 246 ASP A N 1
ATOM 1594 C CA . ASP A 1 252 ? 34.94700 -13.43100 -0.78600 1.000 36.03000 246 ASP A CA 1
ATOM 1595 C C . ASP A 1 252 ? 33.87600 -13.92800 0.17800 1.000 40.54000 246 ASP A C 1
ATOM 1596 O O . ASP A 1 252 ? 32.82700 -14.42700 -0.24800 1.000 37.33000 246 ASP A O 1
ATOM 1601 N N . GLY A 1 253 ? 34.13100 -13.76800 1.47700 1.000 39.85000 247 GLY A N 1
ATOM 1602 C CA . GLY A 1 253 ? 33.12500 -14.10100 2.46900 1.000 40.45000 247 GLY A CA 1
ATOM 1603 C C . GLY A 1 253 ? 31.82100 -13.34400 2.29700 1.000 41.21000 247 GLY A C 1
ATOM 1604 O O . GLY A 1 253 ? 30.75400 -13.86500 2.64200 1.000 41.69000 247 GLY A O 1
ATOM 1605 N N . VAL A 1 254 ? 31.87800 -12.11100 1.77500 1.000 35.24000 248 VAL A N 1
ATOM 1606 C CA . VAL A 1 254 ? 30.65700 -11.32600 1.61100 1.000 36.89000 248 VAL A CA 1
ATOM 1607 C C . VAL A 1 254 ? 29.73300 -11.99100 0.59200 1.000 41.84000 248 VAL A C 1
ATOM 1608 O O . VAL A 1 254 ? 28.55600 -12.24100 0.86800 1.000 41.02000 248 VAL A O 1
ATOM 1612 N N . ALA A 1 255 ? 30.25800 -12.30400 -0.59500 1.000 42.36000 249 ALA A N 1
ATOM 1613 C CA . ALA A 1 255 ? 29.50800 -13.11000 -1.55300 1.000 43.98000 249 ALA A CA 1
ATOM 1614 C C . ALA A 1 255 ? 29.02400 -14.41900 -0.92700 1.000 45.05000 249 ALA A C 1
ATOM 1615 O O . ALA A 1 255 ? 27.85300 -14.79000 -1.06500 1.000 47.68000 249 ALA A O 1
ATOM 1617 N N . ALA A 1 256 ? 29.91600 -15.13600 -0.23800 1.000 41.29000 250 ALA A N 1
ATOM 1618 C CA . ALA A 1 256 ? 29.53700 -16.41900 0.34900 1.000 42.87000 250 ALA A CA 1
ATOM 1619 C C . ALA A 1 256 ? 28.43400 -16.25600 1.38900 1.000 44.93000 250 ALA A C 1
ATOM 1620 O O . ALA A 1 256 ? 27.55200 -17.11200 1.50500 1.000 47.23000 250 ALA A O 1
ATOM 1622 N N . ALA A 1 257 ? 28.46300 -15.16700 2.15700 1.000 42.35000 251 ALA A N 1
ATOM 1623 C CA . ALA A 1 257 ? 27.45600 -14.99900 3.19800 1.000 39.76000 251 ALA A CA 1
ATOM 1624 C C . ALA A 1 257 ? 26.10500 -14.63700 2.59700 1.000 46.18000 251 ALA A C 1
ATOM 1625 O O . ALA A 1 257 ? 25.06100 -15.07400 3.09600 1.000 46.92000 251 ALA A O 1
ATOM 1627 N N . LEU A 1 258 ? 26.10400 -13.83500 1.52300 1.000 48.09000 252 LEU A N 1
ATOM 1628 C CA . LEU A 1 258 ? 24.86300 -13.52700 0.81500 1.000 40.95000 252 LEU A CA 1
ATOM 1629 C C . LEU A 1 258 ? 24.34900 -14.74800 0.05600 1.000 42.18000 252 LEU A C 1
ATOM 1630 O O . LEU A 1 258 ? 23.13600 -14.96000 -0.05200 1.000 42.32000 252 LEU A O 1
ATOM 1635 N N . SER A 1 259 ? 25.25900 -15.55600 -0.48800 1.000 42.66000 253 SER A N 1
ATOM 1636 C CA . SER A 1 259 ? 24.86800 -16.85000 -1.02700 1.000 42.34000 253 SER A CA 1
ATOM 1637 C C . SER A 1 259 ? 24.15400 -17.67000 0.04100 1.000 48.65000 253 SER A C 1
ATOM 1638 O O . SER A 1 259 ? 23.03200 -18.14700 -0.16500 1.000 49.72000 253 SER A O 1
ATOM 1641 N N . LEU A 1 260 ? 24.77100 -17.78600 1.22000 1.000 49.25000 254 LEU A N 1
ATOM 1642 C CA . LEU A 1 260 ? 24.18600 -18.56300 2.30600 1.000 44.52000 254 LEU A CA 1
ATOM 1643 C C . LEU A 1 260 ? 22.83500 -18.00700 2.73400 1.000 43.20000 254 LEU A C 1
ATOM 1644 O O . LEU A 1 260 ? 21.94200 -18.77200 3.11300 1.000 46.29000 254 LEU A O 1
ATOM 1649 N N . LYS A 1 261 ? 22.66200 -16.68700 2.68500 1.000 41.86000 255 LYS A N 1
ATOM 1650 C CA . LYS A 1 261 ? 21.37200 -16.10400 3.03900 1.000 44.84000 255 LYS A CA 1
ATOM 1651 C C . LYS A 1 261 ? 20.25100 -16.70400 2.20500 1.000 51.04000 255 LYS A C 1
ATOM 1652 O O . LYS A 1 261 ? 19.12700 -16.87900 2.69400 1.000 52.34000 255 LYS A O 1
ATOM 1658 N N . GLU A 1 262 ? 20.53800 -17.04600 0.95300 1.000 50.86000 256 GLU A N 1
ATOM 1659 C CA . GLU A 1 262 ? 19.48400 -17.56000 0.09500 1.000 54.70000 256 GLU A CA 1
ATOM 1660 C C . GLU A 1 262 ? 19.32900 -19.06900 0.22900 1.000 53.01000 256 GLU A C 1
ATOM 1661 O O . GLU A 1 262 ? 18.23400 -19.54800 0.53300 1.000 62.03000 256 GLU A O 1
ATOM 1667 N N . ARG A 1 263 ? 20.41300 -19.82300 0.03400 1.000 44.00000 257 ARG A N 1
ATOM 1668 C CA . ARG A 1 263 ? 20.35000 -21.27500 0.12700 1.000 43.34000 257 ARG A CA 1
ATOM 1669 C C . ARG A 1 263 ? 19.83700 -21.77500 1.47400 1.000 53.93000 257 ARG A C 1
ATOM 1670 O O . ARG A 1 263 ? 19.34200 -22.90700 1.54600 1.000 56.57000 257 ARG A O 1
ATOM 1678 N N . ASP A 1 264 ? 19.92000 -20.96300 2.53800 1.00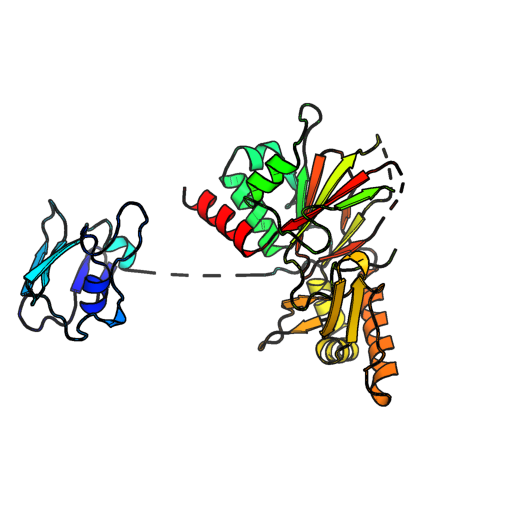0 54.35000 258 ASP A N 1
ATOM 1679 C CA . ASP A 1 264 ? 19.81100 -21.49900 3.89200 1.000 46.04000 258 ASP A CA 1
ATOM 1680 C C . ASP A 1 264 ? 19.58900 -20.37600 4.89100 1.000 47.46000 258 ASP A C 1
ATOM 1681 O O . ASP A 1 264 ? 20.41400 -20.20300 5.79400 1.000 52.03000 258 ASP A O 1
ATOM 1686 N N . PRO A 1 265 ? 18.50100 -19.59700 4.78500 1.000 47.69000 259 PRO A N 1
ATOM 1687 C CA . PRO A 1 265 ? 18.35700 -18.41100 5.65300 1.000 48.04000 259 PRO A CA 1
ATOM 1688 C C . PRO A 1 265 ? 18.47600 -18.72300 7.13000 1.000 48.03000 259 PRO A C 1
ATOM 1689 O O . PRO A 1 265 ? 18.78900 -17.83900 7.93300 1.000 48.93000 259 PRO A O 1
ATOM 1693 N N . GLU A 1 266 ? 18.23500 -19.98500 7.49300 1.000 53.98000 260 GLU A N 1
ATOM 1694 C CA . GLU A 1 266 ? 18.36300 -20.39900 8.88600 1.000 52.90000 260 GLU A CA 1
ATOM 1695 C C . GLU A 1 266 ? 19.80200 -20.26000 9.35400 1.000 51.08000 260 GLU A C 1
ATOM 1696 O O . GLU A 1 266 ? 20.08600 -19.57000 10.34300 1.000 50.70000 260 GLU A O 1
ATOM 1702 N N . ALA A 1 267 ? 20.72900 -20.90300 8.63300 1.000 47.12000 261 ALA A N 1
ATOM 1703 C CA . ALA A 1 267 ? 22.14500 -20.79900 8.97100 1.000 47.09000 261 ALA A CA 1
ATOM 1704 C C . ALA A 1 267 ? 22.63300 -19.35800 8.91500 1.000 46.95000 261 ALA A C 1
ATOM 1705 O O . ALA A 1 267 ? 23.52400 -18.97600 9.68200 1.000 45.79000 261 ALA A O 1
ATOM 1707 N N . PHE A 1 268 ? 22.06200 -18.53900 8.03100 1.000 43.70000 262 PHE A N 1
ATOM 1708 C CA . PHE A 1 268 ? 22.43900 -17.13400 8.01200 1.000 43.19000 262 PHE A CA 1
ATOM 1709 C C . PHE A 1 268 ? 22.05600 -16.46300 9.32300 1.000 45.06000 262 PHE A C 1
ATOM 1710 O O . PHE A 1 268 ? 22.89500 -15.84100 9.99000 1.000 46.16000 262 PHE A O 1
ATOM 1718 N N . ALA A 1 269 ? 20.79100 -16.60200 9.72300 1.000 45.29000 263 ALA A N 1
ATOM 1719 C CA . ALA A 1 269 ? 20.34600 -15.95500 10.94900 1.000 44.03000 263 ALA A CA 1
ATOM 1720 C C . ALA A 1 269 ? 21.14400 -16.45900 12.14300 1.000 43.09000 263 ALA A C 1
ATOM 1721 O O . ALA A 1 269 ? 21.55300 -15.67300 13.00300 1.000 44.15000 263 ALA A O 1
ATOM 1723 N N . VAL A 1 270 ? 21.40900 -17.76400 12.18900 1.000 41.58000 264 VAL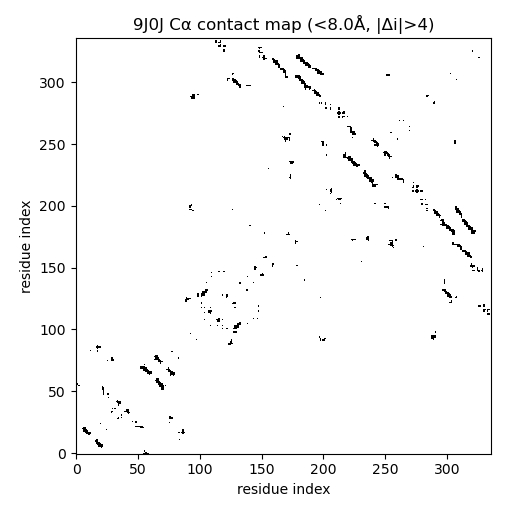 A N 1
ATOM 1724 C CA . VAL A 1 270 ? 22.17900 -18.33000 13.29000 1.000 43.37000 264 VAL A CA 1
ATOM 1725 C C . VAL A 1 270 ? 23.57100 -17.70900 13.34400 1.000 43.10000 264 VAL A C 1
ATOM 1726 O O . VAL A 1 270 ? 24.01300 -17.21700 14.39500 1.000 38.53000 264 VAL A O 1
ATOM 1730 N N . LEU A 1 271 ? 24.26800 -17.69700 12.19800 1.000 41.29000 265 LEU A N 1
ATOM 1731 C CA . LEU A 1 271 ? 25.64300 -17.20500 12.15200 1.000 39.59000 265 LEU A CA 1
ATOM 1732 C C . LEU A 1 271 ? 25.74000 -15.70400 12.40700 1.000 39.63000 265 LEU A C 1
ATOM 1733 O O . LEU A 1 271 ? 26.74400 -15.23700 12.95200 1.000 38.57000 265 LEU A O 1
ATOM 1738 N N . THR A 1 272 ? 24.74100 -14.92700 12.01000 1.000 40.95000 266 THR A N 1
ATOM 1739 C CA . THR A 1 272 ? 24.82200 -13.48900 12.21800 1.000 37.62000 266 THR A CA 1
ATOM 1740 C C . THR A 1 272 ? 24.36400 -13.06800 13.60300 1.000 41.92000 266 THR A C 1
ATOM 1741 O O . THR A 1 272 ? 24.48200 -11.88600 13.94500 1.000 43.93000 266 THR A O 1
ATOM 1745 N N . SER A 1 273 ? 23.84300 -13.99600 14.40200 1.000 39.81000 267 SER A N 1
ATOM 1746 C CA . SER A 1 273 ? 23.28100 -13.64900 15.69400 1.000 35.85000 267 SER A CA 1
ATOM 1747 C C . SER A 1 273 ? 23.85100 -14.43700 16.87000 1.000 39.89000 267 SER A C 1
ATOM 1748 O O . SER A 1 273 ? 23.64100 -14.01700 18.01300 1.000 42.61000 267 SER A O 1
ATOM 1751 N N . THR A 1 274 ? 24.55600 -15.54800 16.63800 1.000 35.07000 268 THR A N 1
ATOM 1752 C CA . THR A 1 274 ? 25.16600 -16.32800 17.70100 1.000 31.41000 268 THR A CA 1
ATOM 1753 C C . THR A 1 274 ? 26.66900 -16.08700 17.78900 1.000 35.81000 268 THR A C 1
ATOM 1754 O O . THR A 1 274 ? 27.39100 -16.23200 16.79600 1.000 38.34000 268 THR A O 1
ATOM 1758 N N . GLU A 1 275 ? 27.14700 -15.79000 18.98700 1.000 33.60000 269 GLU A N 1
ATOM 1759 C CA . GLU A 1 275 ? 28.54600 -15.47200 19.19400 1.000 28.56000 269 GLU A CA 1
ATOM 1760 C C . GLU A 1 275 ? 29.34400 -16.71400 19.53200 1.000 32.59000 269 GLU A C 1
ATOM 1761 O O . GLU A 1 275 ? 28.94700 -17.51000 20.39800 1.000 34.52000 269 GLU A O 1
ATOM 1767 N N . VAL A 1 276 ? 30.49000 -16.85700 18.87700 1.000 35.01000 270 VAL A N 1
ATOM 1768 C CA . VAL A 1 276 ? 31.45400 -17.87800 19.27000 1.000 34.31000 270 VAL A CA 1
ATOM 1769 C C . VAL A 1 276 ? 32.64500 -17.15200 19.87600 1.000 32.57000 270 VAL A C 1
ATOM 1770 O O . VAL A 1 276 ? 32.62500 -15.92200 19.99600 1.000 29.69000 270 VAL A O 1
ATOM 1774 N N . ILE A 1 277 ? 33.68700 -17.89800 20.24900 1.000 32.56000 271 ILE A N 1
ATOM 1775 C CA . ILE A 1 277 ? 34.85100 -17.35400 20.93900 1.000 32.94000 271 ILE A CA 1
ATOM 1776 C C . ILE A 1 277 ? 36.08900 -17.59900 20.09200 1.000 33.96000 271 ILE A C 1
ATOM 1777 O O . ILE A 1 277 ? 36.28000 -18.70000 19.55900 1.000 34.72000 271 ILE A O 1
ATOM 1782 N N . TYR A 1 278 ? 36.92700 -16.57400 19.96200 1.000 28.67000 272 TYR A N 1
ATOM 1783 C CA . TYR A 1 278 ? 38.25100 -16.73100 19.38600 1.000 31.72000 272 TYR A CA 1
ATOM 1784 C C . TYR A 1 278 ? 39.26300 -16.36700 20.46100 1.000 33.09000 272 TYR A C 1
ATOM 1785 O O . TYR A 1 278 ? 39.13200 -15.31300 21.09600 1.000 31.68000 272 TYR A O 1
ATOM 1794 N N . ARG A 1 279 ? 40.25900 -17.24200 20.67900 1.000 31.91000 273 ARG A N 1
ATOM 1795 C CA . ARG A 1 279 ? 41.17200 -17.10600 21.81200 1.000 29.75000 273 ARG A CA 1
ATOM 1796 C C . ARG A 1 279 ? 42.58000 -17.52100 21.43800 1.000 31.80000 273 ARG A C 1
ATOM 1797 O O . ARG A 1 279 ? 42.78500 -18.56600 20.81100 1.000 36.18000 273 ARG A O 1
ATOM 1805 N N . ALA A 1 280 ? 43.55300 -16.72100 21.86200 1.000 30.78000 274 ALA A N 1
ATOM 1806 C CA . ALA A 1 280 ? 44.95500 -17.01300 21.59900 1.000 30.74000 274 ALA A CA 1
ATOM 1807 C C . ALA A 1 280 ? 45.74100 -16.61800 22.84000 1.000 33.52000 274 ALA A C 1
ATOM 1808 O O . ALA A 1 280 ? 45.83200 -15.43300 23.15900 1.000 35.96000 274 ALA A O 1
ATOM 1810 N N . GLU A 1 281 ? 46.27300 -17.60300 23.55700 1.000 41.82000 275 GLU A N 1
ATOM 1811 C CA . GLU A 1 281 ? 47.20200 -17.35500 24.65800 1.000 41.97000 275 GLU A CA 1
ATOM 1812 C C . GLU A 1 281 ? 48.61800 -17.30900 24.10900 1.000 44.10000 275 GLU A C 1
ATOM 1813 O O . GLU A 1 281 ? 48.99500 -18.14400 23.28400 1.000 48.07000 275 GLU A O 1
ATOM 1819 N N . TYR A 1 282 ? 49.38600 -16.31300 24.53800 1.000 46.80000 276 TYR A N 1
ATOM 1820 C CA . TYR A 1 282 ? 50.74500 -16.07200 24.04400 1.000 48.02000 276 TYR A CA 1
ATOM 1821 C C . TYR A 1 282 ? 51.57100 -15.67500 25.25900 1.000 50.29000 276 TYR A C 1
ATOM 1822 O O . TYR A 1 282 ? 51.84700 -14.49600 25.47000 1.000 47.91000 276 TYR A O 1
ATOM 1831 N N . GLY A 1 283 ? 51.96200 -16.67700 26.05400 1.000 57.35000 277 GLY A N 1
ATOM 1832 C CA . GLY A 1 283 ? 52.70100 -16.40700 27.27600 1.000 58.48000 277 GLY A CA 1
ATOM 1833 C C . GLY A 1 283 ? 54.01900 -15.69800 27.04400 1.000 56.53000 277 GLY A C 1
ATOM 1834 O O . GLY A 1 283 ? 54.44800 -14.88900 27.87300 1.000 45.72000 277 GLY A O 1
ATOM 1835 N N . ASP A 1 284 ? 54.68500 -15.99100 25.92400 1.000 60.61000 278 ASP A N 1
ATOM 1836 C CA . ASP A 1 284 ? 55.94000 -15.30900 25.63200 1.000 66.62000 278 ASP A CA 1
ATOM 1837 C C . ASP A 1 284 ? 55.77300 -13.79700 25.73700 1.000 62.89000 278 ASP A C 1
ATOM 1838 O O . ASP A 1 284 ? 56.60300 -13.11500 26.34700 1.000 65.85000 278 ASP A O 1
ATOM 1840 N N . ALA A 1 285 ? 54.67000 -13.26800 25.19500 1.000 62.54000 279 ALA A N 1
ATOM 1841 C CA . ALA A 1 285 ? 54.40400 -11.83900 25.11800 1.000 51.61000 279 ALA A CA 1
ATOM 1842 C C . ALA A 1 285 ? 53.49500 -11.34400 26.22600 1.000 47.96000 279 ALA A C 1
ATOM 1843 O O . ALA A 1 285 ? 53.17000 -10.15500 26.24600 1.000 50.57000 279 ALA A O 1
ATOM 1845 N N . GLU A 1 286 ? 53.07800 -12.21800 27.13800 1.000 47.74000 280 GLU A N 1
ATOM 1846 C CA . GLU A 1 286 ? 52.18700 -11.84400 28.23700 1.000 51.43000 280 GLU A CA 1
ATOM 1847 C C . GLU A 1 286 ? 50.88100 -11.22300 27.72300 1.000 49.48000 280 GLU A C 1
ATOM 1848 O O . GLU A 1 286 ? 50.40200 -10.20200 28.22500 1.000 46.01000 280 GLU A O 1
ATOM 1854 N N . LYS A 1 287 ? 50.30300 -11.85700 26.70800 1.000 45.16000 281 LYS A N 1
ATOM 1855 C CA . LYS A 1 287 ? 49.05700 -11.41500 26.11000 1.000 40.76000 281 LYS A CA 1
ATOM 1856 C C . LYS A 1 287 ? 48.12500 -12.60800 25.95500 1.000 40.78000 281 LYS A C 1
ATOM 1857 O O . LYS A 1 287 ? 48.51000 -13.62800 25.37200 1.000 39.31000 281 LYS A O 1
ATOM 1863 N N . ILE A 1 288 ? 46.90900 -12.49000 26.47700 1.000 40.74000 282 ILE A N 1
ATOM 1864 C CA . ILE A 1 288 ? 45.82100 -13.39500 26.12200 1.000 39.67000 282 ILE A CA 1
ATOM 1865 C C . ILE A 1 288 ? 44.79500 -12.60400 25.33000 1.000 34.89000 282 ILE A C 1
ATOM 1866 O O . ILE A 1 288 ? 44.23100 -11.63100 25.84100 1.000 38.56000 282 ILE A O 1
ATOM 1871 N N . TYR A 1 289 ? 44.58500 -12.99200 24.07800 1.000 32.35000 283 TYR A N 1
ATOM 1872 C CA . TYR A 1 289 ? 43.61300 -12.35100 23.21200 1.000 31.31000 283 TYR A CA 1
ATOM 1873 C C . TYR A 1 289 ? 42.36600 -13.21200 23.22700 1.000 30.56000 283 TYR A C 1
ATOM 1874 O O . TYR A 1 289 ? 42.42900 -14.39200 22.87800 1.000 29.85000 283 TYR A O 1
ATOM 1883 N N . HIS A 1 290 ? 41.24200 -12.62600 23.63800 1.000 35.72000 284 HIS A N 1
ATOM 1884 C CA . HIS A 1 290 ? 39.99600 -13.35300 23.83800 1.000 32.94000 284 HIS A CA 1
ATOM 1885 C C . HIS A 1 290 ? 38.85300 -12.48300 23.34000 1.000 31.43000 284 HIS A C 1
ATOM 1886 O O . HIS A 1 290 ? 38.58500 -11.43100 23.92300 1.000 35.93000 284 HIS A O 1
ATOM 1893 N N . HIS A 1 291 ? 38.18600 -12.91000 22.27100 1.000 29.25000 285 HIS A N 1
ATOM 1894 C CA . HIS A 1 291 ? 37.09800 -12.15900 21.65600 1.000 28.21000 285 HIS A CA 1
ATOM 1895 C C . HIS A 1 291 ? 35.90000 -13.06800 21.41600 1.000 32.08000 285 HIS A C 1
ATOM 1896 O O . HIS A 1 291 ? 36.01900 -14.11700 20.77300 1.000 31.86000 285 HIS A O 1
ATOM 1903 N N . GLN A 1 292 ? 34.75000 -12.66400 21.93100 1.000 35.33000 286 GLN A N 1
ATOM 1904 C CA . GLN A 1 292 ? 33.48900 -13.35100 21.70800 1.000 31.10000 286 GLN A CA 1
ATOM 1905 C C . GLN A 1 292 ? 32.71100 -12.54400 20.68600 1.000 28.19000 286 GLN A C 1
ATOM 1906 O O . GLN A 1 292 ? 32.53400 -11.34000 20.86700 1.000 34.97000 286 GLN A O 1
ATOM 1912 N N . THR A 1 293 ? 32.27900 -13.18500 19.60300 1.000 31.79000 287 THR A N 1
ATOM 1913 C CA . THR A 1 293 ? 31.79000 -12.45200 18.43500 1.000 31.99000 287 THR A CA 1
ATOM 1914 C C . THR A 1 293 ? 31.13000 -13.39000 17.42800 1.000 31.89000 287 THR A C 1
ATOM 1915 O O . THR A 1 293 ? 31.44600 -14.58500 17.40500 1.000 32.08000 287 THR A O 1
ATOM 1919 N N . PRO A 1 294 ? 30.20900 -12.90700 16.59900 1.000 33.90000 288 PRO A N 1
ATOM 1920 C CA . PRO A 1 294 ? 29.62700 -13.77400 15.57000 1.000 34.28000 288 PRO A CA 1
ATOM 1921 C C . PRO A 1 294 ? 30.55500 -13.91800 14.38000 1.000 32.42000 288 PRO A C 1
ATOM 1922 O O . PRO A 1 294 ? 31.40800 -13.06500 14.12600 1.000 33.84000 288 PRO A O 1
ATOM 1926 N N . VAL A 1 295 ? 30.37600 -15.03700 13.65700 1.000 29.86000 289 VAL A N 1
ATOM 1927 C CA . VAL A 1 295 ? 31.16200 -15.29600 12.45300 1.000 29.62000 289 VAL A CA 1
ATOM 1928 C C . VAL A 1 295 ? 30.84000 -14.26500 11.37800 1.000 32.08000 289 VAL A C 1
ATOM 1929 O O . VAL A 1 295 ? 31.72800 -13.81400 10.64600 1.000 29.96000 289 VAL A O 1
ATOM 1933 N N . ILE A 1 296 ? 29.57700 -13.86400 11.27100 1.000 31.29000 290 ILE A N 1
ATOM 1934 C CA . ILE A 1 296 ? 29.12100 -12.93800 10.24100 1.000 31.82000 290 ILE A CA 1
ATOM 1935 C C . ILE A 1 296 ? 28.50000 -11.75000 10.95500 1.000 34.20000 290 ILE A C 1
ATOM 1936 O O . ILE A 1 296 ? 27.59300 -11.93200 11.78000 1.000 33.55000 290 ILE A O 1
ATOM 1941 N N . HIS A 1 297 ? 28.97900 -10.54100 10.63800 1.000 32.89000 291 HIS A N 1
ATOM 1942 C CA . HIS A 1 297 ? 28.53300 -9.30200 11.26800 1.000 33.55000 291 HIS A CA 1
ATOM 1943 C C . HIS A 1 297 ? 27.64200 -8.50200 10.33600 1.000 36.24000 291 HIS A C 1
ATOM 1944 O O . HIS A 1 297 ? 28.03500 -8.22700 9.19800 1.000 38.39000 291 HIS A O 1
ATOM 1951 N N . LEU A 1 298 ? 26.47100 -8.08900 10.82600 1.000 38.00000 292 LEU A N 1
ATOM 1952 C CA . LEU A 1 298 ? 25.59800 -7.21800 10.05500 1.000 36.51000 292 LEU A CA 1
ATOM 1953 C C . LEU A 1 298 ? 25.57300 -5.84200 10.68000 1.000 39.29000 292 LEU A C 1
ATOM 1954 O O . LEU A 1 298 ? 25.74100 -5.69700 11.89600 1.000 39.16000 292 LEU A O 1
ATOM 1959 N N . ASN A 1 299 ? 25.36200 -4.83600 9.82600 1.000 45.04000 293 ASN A N 1
ATOM 1960 C CA . ASN A 1 299 ? 25.08700 -3.48300 10.28200 1.000 42.91000 293 ASN A CA 1
ATOM 1961 C C . ASN A 1 299 ? 23.57300 -3.29800 10.46600 1.000 57.69000 293 ASN A C 1
ATOM 1962 O O . ASN A 1 299 ? 22.77900 -4.22100 10.24800 1.000 50.02000 293 ASN A O 1
ATOM 1967 N N . ASN A 1 300 ? 23.16000 -2.07000 10.82300 1.000 61.63000 294 ASN A N 1
ATOM 1968 C CA . ASN A 1 300 ? 21.75800 -1.80300 11.13500 1.000 59.94000 294 ASN A CA 1
ATOM 1969 C C . ASN A 1 300 ? 20.83600 -1.98600 9.94200 1.000 63.60000 294 ASN A C 1
ATOM 1970 O O . ASN A 1 300 ? 19.61900 -2.10000 10.12300 1.000 68.43000 294 ASN A O 1
ATOM 1975 N N . ASP A 1 301 ? 21.37100 -2.01500 8.73200 1.000 56.32000 295 ASP A N 1
ATOM 1976 C CA . ASP A 1 301 ? 20.55700 -2.31700 7.57200 1.000 58.53000 295 ASP A CA 1
ATOM 1977 C C . ASP A 1 301 ? 20.77200 -3.73400 7.07900 1.000 57.52000 295 ASP A C 1
ATOM 1978 O O . ASP A 1 301 ? 20.34600 -4.06900 5.97100 1.000 56.00000 295 ASP A O 1
ATOM 1983 N N . GLY A 1 302 ? 21.40800 -4.57900 7.88500 1.000 52.97000 296 GLY A N 1
ATOM 1984 C CA . GLY A 1 302 ? 21.57700 -5.95400 7.48300 1.000 48.35000 296 GLY A CA 1
ATOM 1985 C C . GLY A 1 302 ? 22.55700 -6.15000 6.35700 1.000 52.54000 296 GLY A C 1
ATOM 1986 O O . GLY A 1 302 ? 22.47800 -7.15300 5.64100 1.000 53.99000 296 GLY A O 1
ATOM 1987 N N . GLU A 1 303 ? 23.47300 -5.21400 6.15800 1.000 50.07000 297 GLU A N 1
ATOM 1988 C CA . GLU A 1 303 ? 24.58700 -5.45000 5.26100 1.000 46.30000 297 GLU A CA 1
ATOM 1989 C C . GLU A 1 303 ? 25.69500 -6.18500 6.00200 1.000 46.91000 297 GLU A C 1
ATOM 1990 O O . GLU A 1 303 ? 26.02300 -5.85600 7.14900 1.000 44.99000 297 GLU A O 1
ATOM 1996 N N . VAL A 1 304 ? 26.24600 -7.20900 5.35300 1.000 41.42000 298 VAL A N 1
ATOM 1997 C CA . VAL A 1 304 ? 27.44800 -7.84700 5.86500 1.000 34.27000 298 VAL A CA 1
ATOM 1998 C C . VAL A 1 304 ? 28.56100 -6.81500 5.89400 1.000 37.00000 298 VAL A C 1
ATOM 1999 O O . VAL A 1 304 ? 28.88900 -6.21600 4.86400 1.000 38.09000 298 VAL A O 1
ATOM 2003 N N . VAL A 1 305 ? 29.13700 -6.57600 7.07300 1.000 38.04000 299 VAL A N 1
ATOM 2004 C CA . VAL A 1 305 ? 30.22800 -5.61700 7.19000 1.000 38.83000 299 VAL A CA 1
ATOM 2005 C C . VAL A 1 305 ? 31.48400 -6.22000 7.79100 1.000 32.86000 299 VAL A C 1
ATOM 2006 O O . VAL A 1 305 ? 32.48700 -5.51700 7.90700 1.000 40.05000 299 VAL A O 1
ATOM 2010 N N . ARG A 1 306 ? 31.47500 -7.49600 8.16200 1.000 34.26000 300 ARG A N 1
ATOM 2011 C CA . ARG A 1 306 ? 32.70600 -8.14800 8.60100 1.000 31.92000 300 ARG A CA 1
ATOM 2012 C C . ARG A 1 306 ? 32.46700 -9.64200 8.71600 1.000 30.39000 300 ARG A C 1
ATOM 2013 O O . ARG A 1 306 ? 31.35600 -10.07700 9.03300 1.000 33.62000 300 ARG A O 1
ATOM 2021 N N . LEU A 1 307 ? 33.51400 -10.42100 8.43600 1.000 29.51000 301 LEU A N 1
ATOM 2022 C CA . LEU A 1 307 ? 33.51800 -11.86100 8.63900 1.000 28.70000 301 LEU A CA 1
ATOM 2023 C C . LEU A 1 307 ? 34.71500 -12.21800 9.49600 1.000 30.55000 301 LEU A C 1
ATOM 2024 O O . LEU A 1 307 ? 35.82100 -11.74900 9.22300 1.000 35.49000 301 LEU A O 1
ATOM 2029 N N . VAL A 1 308 ? 34.50600 -13.06000 10.51300 1.000 30.79000 302 VAL A N 1
ATOM 2030 C CA . VAL A 1 308 ? 35.52800 -13.38100 11.51100 1.000 28.37000 302 VAL A CA 1
ATOM 2031 C C . VAL A 1 308 ? 35.58200 -14.89300 11.70200 1.000 30.28000 302 VAL A C 1
ATOM 2032 O O . VAL A 1 308 ? 34.69800 -15.47200 12.35100 1.000 31.02000 302 VAL A O 1
ATOM 2036 N N . ASN A 1 309 ? 36.62400 -15.53700 11.17100 1.000 33.42000 303 ASN A N 1
ATOM 2037 C CA . ASN A 1 309 ? 36.76400 -16.97800 11.37700 1.000 32.38000 303 ASN A CA 1
ATOM 2038 C C . ASN A 1 309 ? 38.18500 -17.46100 11.08100 1.000 32.96000 303 ASN A C 1
ATOM 2039 O O . ASN A 1 309 ? 38.63000 -17.42000 9.93400 1.000 32.86000 303 ASN A O 1
ATOM 2044 N N . ASN A 1 310 ? 38.88100 -17.93600 12.11100 1.000 33.46000 304 ASN A N 1
ATOM 2045 C CA . ASN A 1 310 ? 40.04900 -18.80700 11.95600 1.000 36.56000 304 ASN A CA 1
ATOM 2046 C C . ASN A 1 310 ? 39.80600 -20.03000 12.82100 1.000 36.75000 304 ASN A C 1
ATOM 2047 O O . ASN A 1 310 ? 39.88800 -19.91600 14.06400 1.000 37.84000 304 ASN A O 1
ATOM 2052 N N . PRO A 1 311 ? 39.52600 -21.19600 12.22500 1.000 37.81000 305 PRO A N 1
ATOM 2053 C CA . PRO A 1 311 ? 39.09900 -22.35700 13.02500 1.000 33.28000 305 PRO A CA 1
ATOM 2054 C C . PRO A 1 311 ? 40.07700 -22.74800 14.10400 1.000 35.30000 305 PRO A C 1
ATOM 2055 O O . PRO A 1 311 ? 39.67500 -23.32400 15.12000 1.000 38.02000 305 PRO A O 1
ATOM 2059 N N . THR A 1 312 ? 41.35400 -22.43500 13.93500 1.000 35.56000 306 THR A N 1
ATOM 2060 C CA . THR A 1 312 ? 42.34500 -22.99200 14.83600 1.000 38.33000 306 THR A CA 1
ATOM 2061 C C . THR A 1 312 ? 42.27400 -22.38700 16.22200 1.000 40.51000 306 THR A C 1
ATOM 2062 O O . THR A 1 312 ? 42.77700 -22.99800 17.16800 1.000 43.47000 306 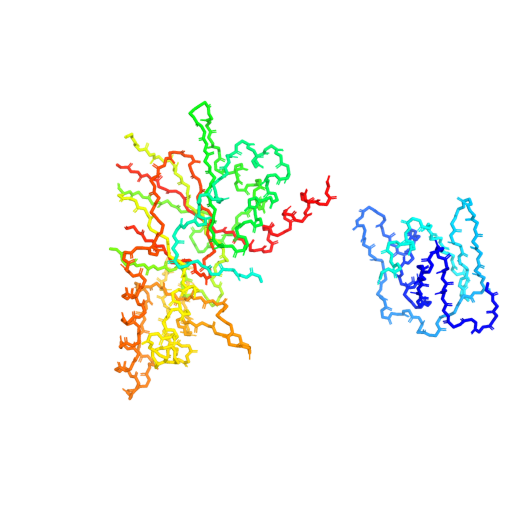THR A O 1
ATOM 2066 N N . LYS A 1 313 ? 41.65900 -21.21000 16.36400 1.000 38.92000 307 LYS A N 1
ATOM 2067 C CA . LYS A 1 313 ? 41.47300 -20.56400 17.65900 1.000 37.97000 307 LYS A CA 1
ATOM 2068 C C . LYS A 1 313 ? 40.00000 -20.48300 18.03100 1.000 35.61000 307 LYS A C 1
ATOM 2069 O O . LYS A 1 313 ? 39.63300 -19.77900 18.97300 1.000 36.81000 307 LYS A O 1
ATOM 2075 N N . MET A 1 314 ? 39.15700 -21.19600 17.30900 1.000 36.87000 308 MET A N 1
ATOM 2076 C CA . MET A 1 314 ? 37.71500 -21.09500 17.44400 1.000 35.73000 308 MET A CA 1
ATOM 2077 C C . MET A 1 314 ? 37.20200 -22.04300 18.51800 1.000 35.20000 308 MET A C 1
ATOM 2078 O O . MET A 1 314 ? 37.51500 -23.24000 18.49100 1.000 37.67000 308 MET A O 1
ATOM 2083 N N . PHE A 1 315 ? 36.39300 -21.51500 19.44000 1.000 32.78000 309 PHE A N 1
ATOM 2084 C CA . PHE A 1 315 ? 35.79100 -22.29700 20.52000 1.000 36.30000 309 PHE A CA 1
ATOM 2085 C C . PHE A 1 315 ? 34.30500 -22.00100 20.61800 1.000 34.97000 309 PHE A C 1
ATOM 2086 O O . PHE A 1 315 ? 33.90700 -20.83200 20.64100 1.000 38.08000 309 PHE A O 1
ATOM 2094 N N . PHE A 1 316 ? 33.49100 -23.05000 20.72300 1.000 33.46000 310 PHE A N 1
ATOM 2095 C CA . PHE A 1 316 ? 32.05400 -22.90100 20.90800 1.000 34.53000 310 PHE A CA 1
ATOM 2096 C C . PHE A 1 316 ? 31.63300 -23.03900 22.36400 1.000 38.49000 310 PHE A C 1
ATOM 2097 O O . PHE A 1 316 ? 30.43800 -23.15300 22.63200 1.000 37.24000 310 PHE A O 1
ATOM 2105 N N . ASP A 1 317 ? 32.58200 -23.00100 23.30800 1.000 39.68000 311 ASP A N 1
ATOM 2106 C CA . ASP A 1 317 ? 32.29800 -23.37100 24.69100 1.000 30.70000 311 ASP A CA 1
ATOM 2107 C C . ASP A 1 317 ? 31.15200 -22.57600 25.31400 1.000 35.86000 311 ASP A C 1
ATOM 2108 O O . ASP A 1 317 ? 30.47600 -23.08600 26.21300 1.000 38.85000 311 ASP A O 1
ATOM 2113 N N . ASN A 1 318 ? 30.89000 -21.34800 24.86900 1.000 39.05000 312 ASN A N 1
ATOM 2114 C CA . ASN A 1 318 ? 29.91000 -20.53200 25.57800 1.000 35.73000 312 ASN A CA 1
ATOM 2115 C C . ASN A 1 318 ? 28.59800 -20.38300 24.82800 1.000 33.65000 312 ASN A C 1
ATOM 2116 O O . ASN A 1 318 ? 27.80000 -19.51300 25.16900 1.000 37.69000 312 ASN A O 1
ATOM 2121 N N . VAL A 1 319 ? 28.34800 -21.21400 23.82900 1.000 37.03000 313 VAL A N 1
ATOM 2122 C CA . VAL A 1 319 ? 27.04900 -21.20400 23.15200 1.000 33.01000 313 VAL A CA 1
ATOM 2123 C C . VAL A 1 319 ? 26.04900 -21.95500 24.01300 1.000 37.87000 313 VAL A C 1
ATOM 2124 O O . VAL A 1 319 ? 26.37200 -23.03800 24.51300 1.000 34.58000 313 VAL A O 1
ATOM 2128 N N . PRO A 1 320 ? 24.84300 -21.42300 24.23300 1.000 43.53000 314 PRO A N 1
ATOM 2129 C CA . PRO A 1 320 ? 23.87500 -22.11600 25.08300 1.000 36.30000 314 PRO A CA 1
ATOM 2130 C C . PRO A 1 320 ? 23.59400 -23.52600 24.59000 1.000 40.40000 314 PRO A C 1
ATOM 2131 O O . PRO A 1 320 ? 23.58000 -23.79600 23.38700 1.000 42.05000 314 PRO A O 1
ATOM 2135 N N . PHE A 1 321 ? 23.35700 -24.42300 25.55200 1.000 41.27000 315 PHE A N 1
ATOM 2136 C CA . PHE A 1 321 ? 23.20200 -25.84000 25.25400 1.000 31.93000 315 PHE A CA 1
ATOM 2137 C C . PHE A 1 321 ? 22.22500 -26.06600 24.12000 1.000 38.57000 315 PHE A C 1
ATOM 2138 O O . PHE A 1 321 ? 22.46900 -26.89200 23.23200 1.000 43.97000 315 PHE A O 1
ATOM 2146 N N . ASP A 1 322 ? 21.12000 -25.33200 24.10600 1.000 42.78000 316 ASP A N 1
ATOM 2147 C CA . ASP A 1 322 ? 20.09700 -25.64800 23.11900 1.000 45.50000 316 ASP A CA 1
ATOM 2148 C C . ASP A 1 322 ? 20.42500 -25.13600 21.72300 1.000 45.28000 316 ASP A C 1
ATOM 2149 O O . ASP A 1 322 ? 19.82700 -25.61900 20.75400 1.000 42.89000 316 ASP A O 1
ATOM 2154 N N . GLU A 1 323 ? 21.38800 -24.21800 21.58600 1.000 42.77000 317 GLU A N 1
ATOM 2155 C CA . GLU A 1 323 ? 21.75500 -23.68000 20.28200 1.000 36.47000 317 GLU A CA 1
ATOM 2156 C C . GLU A 1 323 ? 23.02700 -24.28500 19.72100 1.000 37.81000 317 GLU A C 1
ATOM 2157 O O . GLU A 1 323 ? 23.39800 -23.95900 18.59000 1.000 41.07000 317 GLU A O 1
ATOM 2163 N N . VAL A 1 324 ? 23.70600 -25.14300 20.48000 1.000 37.85000 318 VAL A N 1
ATOM 2164 C CA . VAL A 1 324 ? 24.98500 -25.68900 20.03400 1.000 36.37000 318 VAL A CA 1
ATOM 2165 C C . VAL A 1 324 ? 24.82600 -26.40700 18.70100 1.000 34.92000 318 VAL A C 1
ATOM 2166 O O . VAL A 1 324 ? 25.54800 -26.13700 17.73800 1.000 39.41000 318 VAL A O 1
ATOM 2170 N N . THR A 1 325 ? 23.88000 -27.33500 18.63000 1.000 38.82000 319 THR A N 1
ATOM 2171 C CA . THR A 1 325 ? 23.67800 -28.11100 17.41200 1.000 38.57000 319 THR A CA 1
ATOM 2172 C C . THR A 1 325 ? 23.37900 -27.21100 16.21500 1.000 37.83000 319 THR A C 1
ATOM 2173 O O . THR A 1 325 ? 23.85900 -27.45600 15.09800 1.000 36.53000 319 THR A O 1
ATOM 2177 N N . GLY A 1 326 ? 22.60600 -26.15400 16.43700 1.000 35.83000 320 GLY A N 1
ATOM 2178 C CA . GLY A 1 326 ? 22.30900 -25.22600 15.36400 1.000 36.99000 320 GLY A CA 1
ATOM 2179 C C . GLY A 1 326 ? 23.53500 -24.51600 14.81300 1.000 43.36000 320 GLY A C 1
ATOM 2180 O O . GLY A 1 326 ? 23.64800 -24.32200 13.59900 1.000 46.84000 320 GLY A O 1
ATOM 2181 N N . VAL A 1 327 ? 24.46300 -24.09900 15.68400 1.000 38.98000 321 VAL A N 1
ATOM 2182 C CA . VAL A 1 327 ? 25.57400 -23.34700 15.10800 1.000 40.18000 321 VAL A CA 1
ATOM 2183 C C . VAL A 1 327 ? 26.57600 -24.29200 14.44800 1.000 40.13000 321 VAL A C 1
ATOM 2184 O O . VAL A 1 327 ? 27.16000 -23.94500 13.41600 1.000 43.11000 321 VAL A O 1
ATOM 2188 N N . TYR A 1 328 ? 26.77700 -25.50300 14.97200 1.000 37.35000 322 TYR A N 1
ATOM 2189 C CA . TYR A 1 328 ? 27.64900 -26.43300 14.25700 1.000 37.04000 322 TYR A CA 1
ATOM 2190 C C . TYR A 1 328 ? 27.11600 -26.69600 12.85700 1.000 37.68000 322 TYR A C 1
ATOM 2191 O O . TYR A 1 328 ? 27.88700 -26.78000 11.89500 1.000 38.24000 322 TYR A O 1
ATOM 2200 N N . ARG A 1 329 ? 25.79200 -26.79000 12.71800 1.000 41.22000 323 ARG A N 1
ATOM 2201 C CA . ARG A 1 329 ? 25.20000 -26.97900 11.40000 1.000 37.22000 323 ARG A CA 1
ATOM 2202 C C . ARG A 1 329 ? 25.39800 -25.74000 10.54600 1.000 37.32000 323 ARG A C 1
ATOM 2203 O O . ARG A 1 329 ? 25.94200 -25.82000 9.44100 1.000 37.20000 323 ARG A O 1
ATOM 2211 N N . ALA A 1 330 ? 24.98400 -24.57600 11.05900 1.000 39.17000 324 ALA A N 1
ATOM 2212 C CA . ALA A 1 330 ? 25.15500 -23.32200 10.32500 1.000 41.30000 324 ALA A CA 1
ATOM 2213 C C . ALA A 1 330 ? 26.60500 -23.10800 9.89900 1.000 40.68000 324 ALA A C 1
ATOM 2214 O O . ALA A 1 330 ? 26.88100 -22.86000 8.72000 1.000 40.59000 324 ALA A O 1
ATOM 2216 N N . TYR A 1 331 ? 27.54700 -23.21700 10.84900 1.000 37.22000 325 TYR A N 1
ATOM 2217 C CA . TYR A 1 331 ? 28.96500 -23.02300 10.53800 1.000 36.60000 325 TYR A CA 1
ATOM 2218 C C . TYR A 1 331 ? 29.43000 -23.98500 9.45000 1.000 36.97000 325 TYR A C 1
ATOM 2219 O O . TYR A 1 331 ? 30.12000 -23.58400 8.49600 1.000 32.06000 325 TYR A O 1
ATOM 2228 N N . SER A 1 332 ? 29.04700 -25.25800 9.56700 1.000 36.15000 326 SER A N 1
ATOM 2229 C CA . SER A 1 332 ? 29.50900 -26.25400 8.61000 1.000 36.20000 326 SER A CA 1
ATOM 2230 C C . SER A 1 332 ? 28.94200 -25.98900 7.21100 1.000 40.62000 326 SER A C 1
ATOM 2231 O O . SER A 1 332 ? 29.63100 -26.18300 6.19700 1.000 32.76000 326 SER A O 1
ATOM 2234 N N . ALA A 1 333 ? 27.69700 -25.51200 7.14300 1.000 38.80000 327 ALA A N 1
ATOM 2235 C CA . ALA A 1 333 ? 27.12800 -25.08600 5.87300 1.000 34.95000 327 ALA A CA 1
ATOM 2236 C C . ALA A 1 333 ? 27.95500 -23.96800 5.25500 1.000 40.30000 327 ALA A C 1
ATOM 2237 O O . ALA A 1 333 ? 28.33400 -24.03400 4.07700 1.000 41.58000 327 ALA A O 1
ATOM 2239 N N . PHE A 1 334 ? 28.23600 -22.92600 6.04800 1.000 38.88000 328 PHE A N 1
ATOM 2240 C CA . PHE A 1 334 ? 28.96800 -21.76100 5.56300 1.000 36.43000 328 PHE A CA 1
ATOM 2241 C C . PHE A 1 334 ? 30.32300 -22.15600 5.00500 1.000 37.59000 328 PHE A C 1
ATOM 2242 O O . PHE A 1 334 ? 30.68600 -21.78500 3.88700 1.000 39.04000 328 PHE A O 1
ATOM 2250 N N . LYS A 1 335 ? 31.09100 -22.91100 5.77900 1.000 34.20000 329 LYS A N 1
ATOM 2251 C CA . LYS A 1 335 ? 32.39700 -23.32500 5.30600 1.000 34.40000 329 LYS A CA 1
ATOM 2252 C C . LYS A 1 335 ? 32.28700 -24.13500 4.01900 1.000 39.63000 329 LYS A C 1
ATOM 2253 O O . LYS A 1 335 ? 33.06400 -23.93000 3.07700 1.000 43.40000 329 LYS A O 1
ATOM 2259 N N . ALA A 1 336 ? 31.31700 -25.04600 3.94100 1.000 42.62000 330 ALA A N 1
ATOM 2260 C CA . ALA A 1 336 ? 31.21700 -25.87400 2.74600 1.000 39.74000 330 ALA A CA 1
ATOM 2261 C C . ALA A 1 336 ? 30.91000 -25.02100 1.52500 1.000 39.89000 330 ALA A C 1
ATOM 2262 O O . ALA A 1 336 ? 31.55700 -25.15300 0.48200 1.000 43.74000 330 ALA A O 1
ATOM 2264 N N . LEU A 1 337 ? 29.93800 -24.12200 1.64600 1.000 39.36000 331 LEU A N 1
ATOM 2265 C CA . LEU A 1 337 ? 29.60400 -23.25100 0.53000 1.000 40.76000 331 LEU A CA 1
ATOM 2266 C C . LEU A 1 337 ? 30.85700 -22.58900 -0.03700 1.000 45.30000 331 LEU A C 1
ATOM 2267 O O . LEU A 1 337 ? 31.05700 -22.55900 -1.25800 1.000 43.68000 331 LEU A O 1
ATOM 2272 N N . MET A 1 338 ? 31.73900 -22.09900 0.83900 1.000 41.85000 332 MET A N 1
ATOM 2273 C CA . MET A 1 338 ? 32.93600 -21.42400 0.35600 1.000 39.72000 332 MET A CA 1
ATOM 2274 C C . MET A 1 338 ? 33.90900 -22.38000 -0.31400 1.000 45.53000 332 MET A C 1
ATOM 2275 O O . MET A 1 338 ? 34.69000 -21.95200 -1.17300 1.000 49.15000 332 MET A O 1
ATOM 2280 N N . ASP A 1 339 ? 33.90200 -23.65800 0.06500 1.000 42.71000 333 ASP A N 1
ATOM 2281 C CA . ASP A 1 339 ? 34.78100 -24.62600 -0.58100 1.000 41.78000 333 ASP A CA 1
ATOM 2282 C C . ASP A 1 339 ? 34.29400 -25.04500 -1.96500 1.000 46.88000 333 ASP A C 1
ATOM 2283 O O . ASP A 1 339 ? 34.92800 -25.89000 -2.60600 1.000 47.12000 333 ASP A O 1
ATOM 2288 N N . GLU A 1 340 ? 33.19300 -24.48500 -2.44500 1.000 46.92000 334 GLU A N 1
ATOM 2289 C CA . GLU A 1 340 ? 32.66900 -24.87800 -3.74300 1.000 49.82000 334 GLU A CA 1
ATOM 2290 C C . GLU A 1 340 ? 33.61100 -24.46200 -4.86800 1.000 53.65000 334 GLU A C 1
ATOM 2291 O O . GLU A 1 340 ? 34.13300 -23.34100 -4.87900 1.000 56.32000 334 GLU A O 1
ATOM 2297 N N . GLU A 1 341 ? 33.83900 -25.37900 -5.81500 1.000 55.66000 335 GLU A N 1
ATOM 2298 C CA . GLU A 1 341 ? 34.56800 -25.01700 -7.02500 1.000 51.62000 335 GLU A CA 1
ATOM 2299 C C . GLU A 1 341 ? 33.84300 -23.87700 -7.71300 1.000 52.52000 335 GLU A C 1
ATOM 2300 O O . GLU A 1 341 ? 32.60900 -23.86500 -7.79800 1.000 44.31000 335 GLU A O 1
ATOM 2302 N N . GLY A 1 342 ? 34.61800 -22.88700 -8.15200 1.000 56.05000 336 GLY A N 1
ATOM 2303 C CA . GLY A 1 342 ? 34.05600 -21.73500 -8.82200 1.000 47.44000 336 GLY A CA 1
ATOM 2304 C C . GLY A 1 342 ? 34.33200 -20.43100 -8.10900 1.000 53.39000 336 GLY A C 1
ATOM 2305 O O . GLY A 1 342 ? 34.71800 -19.45000 -8.74800 1.000 60.03000 336 GLY A O 1
ATOM 2306 N N . ARG A 1 343 ? 34.14400 -20.38400 -6.79100 1.000 55.65000 337 ARG A N 1
ATOM 2307 C CA . ARG A 1 343 ? 34.18700 -19.08500 -6.12900 1.000 53.82000 337 ARG A CA 1
ATOM 2308 C C . ARG A 1 343 ? 35.57700 -18.70000 -5.62600 1.000 48.60000 337 ARG A C 1
ATOM 2309 O O . ARG A 1 343 ? 35.82300 -17.51100 -5.38700 1.000 47.40000 337 ARG A O 1
ATOM 2317 N N . ALA A 1 344 ? 36.49700 -19.64800 -5.48800 1.000 42.33000 338 ALA A N 1
ATOM 2318 C CA . ALA A 1 344 ? 37.85300 -19.27300 -5.13000 1.000 42.06000 338 ALA A CA 1
ATOM 2319 C C . ALA A 1 344 ? 38.56000 -18.58400 -6.29700 1.000 50.00000 338 ALA A C 1
ATOM 2320 O O . ALA A 1 344 ? 38.20200 -18.74200 -7.46900 1.000 54.10000 338 ALA A O 1
ATOM 2322 N N . TYR A 1 345 ? 39.55500 -17.77700 -5.95200 1.000 50.82000 339 TYR A N 1
ATOM 2323 C CA . TYR A 1 345 ? 40.60000 -17.36200 -6.87400 1.000 50.43000 339 TYR A CA 1
ATOM 2324 C C . TYR A 1 345 ? 41.87600 -18.05000 -6.42200 1.000 50.18000 339 TYR A C 1
ATOM 2325 O O . TYR A 1 345 ? 42.26900 -17.91900 -5.25900 1.000 51.92000 339 TYR A O 1
ATOM 2334 N N . HIS A 1 346 ? 42.50100 -18.81000 -7.31000 1.000 49.37000 340 HIS A N 1
ATOM 2335 C CA . HIS A 1 346 ? 43.74800 -19.47600 -6.96200 1.000 54.54000 340 HIS A CA 1
ATOM 2336 C C . HIS A 1 346 ? 44.91800 -18.67600 -7.50600 1.000 56.02000 340 HIS A C 1
ATOM 2337 O O . HIS A 1 346 ? 44.88300 -18.19600 -8.64100 1.000 53.04000 340 HIS A O 1
ATOM 2344 N N . HIS A 1 347 ? 45.94900 -18.51800 -6.68900 1.000 55.69000 341 HIS A N 1
ATOM 2345 C CA . HIS A 1 347 ? 47.08900 -17.71700 -7.08400 1.000 54.08000 341 HIS A CA 1
ATOM 2346 C C . HIS A 1 347 ? 48.31200 -18.59900 -7.25800 1.000 54.03000 341 HIS A C 1
ATOM 2347 O O . HIS A 1 347 ? 48.63400 -19.42000 -6.38600 1.000 52.53000 341 HIS A O 1
ATOM 2354 N N . SER A 1 348 ? 48.98700 -18.41100 -8.38700 1.000 54.35000 342 SER A N 1
ATOM 2355 C CA . SER A 1 348 ? 50.24400 -19.07500 -8.68800 1.000 54.32000 342 SER A CA 1
ATOM 2356 C C . SER A 1 348 ? 51.36200 -18.13200 -8.28200 1.000 51.01000 342 SER A C 1
ATOM 2357 O O . SER A 1 348 ? 51.61300 -17.12800 -8.95600 1.000 53.83000 342 SER A O 1
ATOM 2360 N N . TRP A 1 349 ? 52.02300 -18.45300 -7.17900 1.000 55.13000 343 TRP A N 1
ATOM 2361 C CA . TRP A 1 349 ? 52.97500 -17.53600 -6.57200 1.000 58.09000 343 TRP A CA 1
ATOM 2362 C C . TRP A 1 349 ? 54.18300 -17.34800 -7.46900 1.000 62.93000 343 TRP A C 1
ATOM 2363 O O . TRP A 1 349 ? 54.93200 -18.29900 -7.70400 1.000 68.03000 343 TRP A O 1
ATOM 2374 N N . ARG A 1 350 ? 54.35700 -16.13500 -7.98900 1.000 64.01000 344 ARG A N 1
ATOM 2375 C CA . ARG A 1 350 ? 55.60500 -15.72400 -8.61600 1.000 62.44000 344 ARG A CA 1
ATOM 2376 C C . ARG A 1 350 ? 56.35700 -14.80500 -7.66700 1.000 64.84000 344 ARG A C 1
ATOM 2377 O O . ARG A 1 350 ? 55.75100 -14.08500 -6.86800 1.000 66.47000 344 ARG A O 1
ATOM 2385 N N . GLN A 1 351 ? 57.68500 -14.84800 -7.74800 1.000 62.84000 345 GLN A N 1
ATOM 2386 C CA . GLN A 1 351 ? 58.51900 -14.02500 -6.88100 1.000 61.95000 345 GLN A CA 1
ATOM 2387 C C . GLN A 1 351 ? 58.14800 -12.54700 -6.99500 1.000 62.23000 345 GLN A C 1
ATOM 2388 O O . GLN A 1 351 ? 57.72500 -12.06700 -8.05200 1.000 59.25000 345 GLN A O 1
ATOM 2394 N N . GLY A 1 352 ? 58.29800 -11.82400 -5.88000 1.000 56.07000 346 GLY A N 1
ATOM 2395 C CA . GLY A 1 352 ? 58.03400 -10.40200 -5.86200 1.000 50.94000 346 GLY A CA 1
ATOM 2396 C C . GLY A 1 352 ? 56.58100 -10.05800 -6.04400 1.000 53.01000 346 GLY A C 1
ATOM 2397 O O . GLY A 1 352 ? 56.24300 -8.87600 -6.17700 1.000 49.97000 346 GLY A O 1
ATOM 2398 N N . ASP A 1 353 ? 55.71600 -11.06500 -6.08900 1.000 54.51000 347 ASP A N 1
ATOM 2399 C CA . ASP A 1 353 ? 54.28500 -10.82300 -6.08400 1.000 53.17000 347 ASP A CA 1
ATOM 2400 C C . ASP A 1 353 ? 53.85200 -10.30900 -4.72400 1.000 53.01000 347 ASP A C 1
ATOM 2401 O O . ASP A 1 353 ? 54.37100 -10.72600 -3.67900 1.000 48.81000 347 ASP A O 1
ATOM 2406 N N . MET A 1 354 ? 52.89100 -9.39400 -4.74200 1.000 51.39000 348 MET A N 1
ATOM 2407 C CA . MET A 1 354 ? 52.17100 -9.05700 -3.53200 1.000 47.63000 348 MET A CA 1
ATOM 2408 C C . MET A 1 354 ? 50.67200 -9.12700 -3.77400 1.000 42.76000 348 MET A C 1
ATOM 2409 O O . MET A 1 354 ? 50.15200 -8.52300 -4.72100 1.000 38.04000 348 MET A O 1
ATOM 2414 N N . ILE A 1 355 ? 49.98600 -9.86500 -2.91600 1.000 37.36000 349 ILE A N 1
ATOM 2415 C CA . ILE A 1 355 ? 48.53700 -9.80900 -2.84600 1.000 45.30000 349 ILE A CA 1
ATOM 2416 C C . ILE A 1 355 ? 48.18100 -9.05400 -1.57300 1.000 42.54000 349 ILE A C 1
ATOM 2417 O O . ILE A 1 355 ? 48.63700 -9.41800 -0.47800 1.000 37.99000 349 ILE A O 1
ATOM 2422 N N . ILE A 1 356 ? 47.40100 -7.98600 -1.71800 1.000 33.47000 350 ILE A N 1
ATOM 2423 C CA . ILE A 1 356 ? 46.82200 -7.28600 -0.58400 1.000 36.81000 350 ILE A CA 1
ATOM 2424 C C . ILE A 1 356 ? 45.33900 -7.59500 -0.59000 1.000 36.94000 350 ILE A C 1
ATOM 2425 O O . ILE A 1 356 ? 44.68000 -7.44200 -1.62900 1.000 33.60000 350 ILE A O 1
ATOM 2430 N N . PHE A 1 357 ? 44.81200 -8.03600 0.55600 1.000 33.35000 351 PHE A N 1
ATOM 2431 C CA . PHE A 1 357 ? 43.41000 -8.42300 0.61500 1.000 33.12000 351 PHE A CA 1
ATOM 2432 C C . PHE A 1 357 ? 42.74800 -7.95500 1.91400 1.000 33.85000 351 PHE A C 1
ATOM 2433 O O . PHE A 1 357 ? 43.39400 -7.80100 2.96200 1.000 32.22000 351 PHE A O 1
ATOM 2441 N N . ASP A 1 358 ? 41.44000 -7.72700 1.82500 1.000 31.18000 352 ASP A N 1
ATOM 2442 C CA . ASP A 1 358 ? 40.64300 -7.17400 2.92000 1.000 32.61000 352 ASP A CA 1
ATOM 2443 C C . ASP A 1 358 ? 40.37500 -8.26500 3.96000 1.000 32.81000 352 ASP A C 1
ATOM 2444 O O . ASP A 1 358 ? 39.43000 -9.05200 3.84000 1.000 35.60000 352 ASP A O 1
ATOM 2449 N N . ASN A 1 359 ? 41.18100 -8.27500 5.02100 1.000 31.27000 353 ASN A N 1
ATOM 2450 C CA . ASN A 1 359 ? 41.06200 -9.24400 6.10900 1.000 29.32000 353 ASN A CA 1
ATOM 2451 C C . ASN A 1 359 ? 39.70400 -9.21600 6.79400 1.000 31.16000 353 ASN A C 1
ATOM 2452 O O . ASN A 1 359 ? 39.43500 -10.08700 7.62700 1.000 30.04000 353 ASN A O 1
ATOM 2457 N N . ARG A 1 360 ? 38.84600 -8.24500 6.48500 1.000 29.88000 354 ARG A N 1
ATOM 2458 C CA . ARG A 1 360 ? 37.52300 -8.26200 7.08100 1.000 30.24000 354 ARG A CA 1
ATOM 2459 C C . ARG A 1 360 ? 36.53200 -9.10300 6.28200 1.000 30.40000 354 ARG A C 1
ATOM 2460 O O . ARG A 1 360 ? 35.38800 -9.24600 6.70400 1.000 31.02000 354 ARG A O 1
ATOM 2468 N N . ARG A 1 361 ? 36.92600 -9.69800 5.15900 1.000 33.67000 355 ARG A N 1
ATOM 2469 C CA . ARG A 1 361 ? 35.91400 -10.30000 4.29200 1.000 37.29000 355 ARG A CA 1
ATOM 2470 C C . ARG A 1 361 ? 36.47000 -11.36700 3.35700 1.000 37.04000 355 ARG A C 1
ATOM 2471 O O . ARG A 1 361 ? 35.70800 -12.18700 2.83600 1.000 36.12000 355 ARG A O 1
ATOM 2479 N N . ILE A 1 362 ? 37.79500 -11.38000 3.12100 1.000 31.09000 356 ILE A N 1
ATOM 2480 C CA . ILE A 1 362 ? 38.34200 -12.37500 2.21000 1.000 33.15000 356 ILE A CA 1
ATOM 2481 C C . ILE A 1 362 ? 38.88700 -13.54700 3.02000 1.000 33.55000 356 ILE A C 1
ATOM 2482 O O . ILE A 1 362 ? 39.82000 -13.38900 3.80900 1.000 36.90000 356 ILE A O 1
ATOM 2487 N N . PHE A 1 363 ? 38.27500 -14.71900 2.86300 1.000 39.70000 357 PHE A N 1
ATOM 2488 C CA . PHE A 1 363 ? 38.87300 -15.93800 3.37500 1.000 37.78000 357 PHE A CA 1
ATOM 2489 C C . PHE A 1 363 ? 39.99500 -16.34900 2.44300 1.000 40.92000 357 PHE A C 1
ATOM 2490 O O . PHE A 1 363 ? 39.91800 -16.14000 1.22500 1.000 38.54000 357 PHE A O 1
ATOM 2498 N N . HIS A 1 364 ? 41.06600 -16.88000 3.01800 1.000 38.22000 358 HIS A N 1
ATOM 2499 C CA . HIS A 1 364 ? 42.19000 -17.32500 2.21700 1.000 39.60000 358 HIS A CA 1
ATOM 2500 C C . HIS A 1 364 ? 42.67800 -18.62900 2.80700 1.000 39.44000 358 HIS A C 1
ATOM 2501 O O . HIS A 1 364 ? 42.30500 -19.00600 3.91400 1.000 43.18000 358 HIS A O 1
ATOM 2508 N N . GLY A 1 365 ? 43.50000 -19.33600 2.05500 1.000 44.40000 359 GLY A N 1
ATOM 2509 C CA . GLY A 1 365 ? 43.93300 -20.63400 2.52500 1.000 48.65000 359 GLY A CA 1
ATOM 2510 C C . GLY A 1 365 ? 44.93500 -21.27300 1.59800 1.000 51.24000 359 GLY A C 1
ATOM 2511 O O . GLY A 1 365 ? 44.92300 -21.01900 0.38800 1.000 48.95000 359 GLY A O 1
ATOM 2512 N N . ARG A 1 366 ? 45.82700 -22.07600 2.16800 1.000 58.96000 360 ARG A N 1
ATOM 2513 C CA . ARG A 1 366 ? 46.78500 -22.83600 1.38200 1.000 68.32000 360 ARG A CA 1
ATOM 2514 C C . ARG A 1 366 ? 46.18900 -24.20800 1.10300 1.000 60.80000 360 ARG A C 1
ATOM 2515 O O . ARG A 1 366 ? 45.77500 -24.46700 -0.02300 1.000 60.17000 360 ARG A O 1
ATOM 2523 N N . ARG A 1 375 ? 59.78100 -25.28300 -2.28100 1.000 94.41000 369 ARG A N 1
ATOM 2524 C CA . ARG A 1 375 ? 60.09400 -24.60800 -1.02800 1.000 97.48000 369 ARG A CA 1
ATOM 2525 C C . ARG A 1 375 ? 59.92100 -23.09600 -1.13000 1.000 99.43000 369 ARG A C 1
ATOM 2526 O O . ARG A 1 375 ? 60.91000 -22.36400 -1.08100 1.000 103.49000 369 ARG A O 1
ATOM 2528 N N . ARG A 1 376 ? 58.67300 -22.63100 -1.25800 1.000 94.81000 370 ARG A N 1
ATOM 2529 C CA . ARG A 1 376 ? 58.39500 -21.19900 -1.34000 1.000 86.88000 370 ARG A CA 1
ATOM 2530 C C . ARG A 1 376 ? 58.30200 -20.58700 0.05600 1.000 80.27000 370 ARG A C 1
ATOM 2531 O O . ARG A 1 376 ? 57.83800 -21.22800 1.00300 1.000 85.08000 370 ARG A O 1
ATOM 2539 N N . LYS A 1 377 ? 58.77400 -19.34700 0.18500 1.000 76.18000 371 LYS A N 1
ATOM 2540 C CA . LYS A 1 377 ? 58.77200 -18.62100 1.45400 1.000 70.99000 371 LYS A CA 1
ATOM 2541 C C . LYS A 1 377 ? 58.03800 -17.30500 1.25600 1.000 65.50000 371 LYS A C 1
ATOM 2542 O O . LYS A 1 377 ? 58.47200 -16.46200 0.46200 1.000 57.87000 371 LYS A O 1
ATOM 2548 N N . LEU A 1 378 ? 56.93100 -17.13100 1.97000 1.000 65.53000 372 LEU A N 1
ATOM 2549 C CA . LEU A 1 378 ? 56.14600 -15.91200 1.88500 1.000 56.46000 372 LEU A CA 1
ATOM 2550 C C . LEU A 1 378 ? 56.44400 -15.01300 3.07600 1.000 54.74000 372 LEU A C 1
ATOM 2551 O O . LEU A 1 378 ? 56.82200 -15.48000 4.15400 1.000 55.28000 372 LEU A O 1
ATOM 2556 N N . ARG A 1 379 ? 56.28000 -13.71200 2.86900 1.000 51.27000 373 ARG A N 1
ATOM 2557 C CA . ARG A 1 379 ? 56.37800 -12.73400 3.94300 1.000 49.10000 373 ARG A CA 1
ATOM 2558 C C . ARG A 1 379 ? 55.04600 -12.01300 4.07200 1.000 45.68000 373 ARG A C 1
ATOM 2559 O O . ARG A 1 379 ? 54.52500 -11.48100 3.08400 1.000 45.63000 373 ARG A O 1
ATOM 2567 N N . GLY A 1 380 ? 54.49600 -12.00200 5.28200 1.000 45.91000 374 GLY A N 1
ATOM 2568 C CA . GLY A 1 380 ? 53.18500 -11.41800 5.49200 1.000 44.11000 374 GLY A CA 1
ATOM 2569 C C . GLY A 1 380 ? 53.13700 -10.31100 6.52800 1.000 43.15000 374 GLY A C 1
ATOM 2570 O O . GLY A 1 380 ? 53.99900 -10.22700 7.40800 1.000 41.76000 374 GLY A O 1
ATOM 2571 N N . GLY A 1 381 ? 52.12000 -9.46300 6.42600 1.000 42.28000 375 GLY A N 1
ATOM 2572 C CA . GLY A 1 381 ? 51.87200 -8.41700 7.39900 1.000 38.79000 375 GLY A CA 1
ATOM 2573 C C . GLY A 1 381 ? 50.51600 -7.78700 7.14800 1.000 36.69000 375 GLY A C 1
ATOM 2574 O O . GLY A 1 381 ? 49.71200 -8.29200 6.35900 1.000 31.37000 375 GLY A O 1
ATOM 2575 N N . TYR A 1 382 ? 50.27100 -6.65400 7.80800 1.000 36.22000 376 TYR A N 1
ATOM 2576 C CA . TYR A 1 382 ? 48.94200 -6.06200 7.78700 1.000 34.76000 376 TYR A CA 1
ATOM 2577 C C . TYR A 1 382 ? 49.01200 -4.56100 7.51100 1.000 33.50000 376 TYR A C 1
ATOM 2578 O O . TYR A 1 382 ? 49.99900 -3.89800 7.83500 1.000 33.75000 376 TYR A O 1
ATOM 2587 N N . PHE A 1 383 ? 47.96600 -4.04300 6.86500 1.000 30.51000 377 PHE A N 1
ATOM 2588 C CA . PHE A 1 383 ? 47.82000 -2.62700 6.56900 1.000 30.69000 377 PHE A CA 1
ATOM 2589 C C . PHE A 1 383 ? 46.54900 -2.11500 7.20400 1.000 29.14000 377 PHE A C 1
ATOM 2590 O O . PHE A 1 383 ? 45.52400 -2.80000 7.21200 1.000 29.04000 377 PHE A O 1
ATOM 2598 N N . SER A 1 384 ? 46.59500 -0.87000 7.62900 1.000 28.95000 378 SER A N 1
ATOM 2599 C CA . SER A 1 384 ? 45.43400 -0.21600 8.18600 1.000 27.41000 378 SER A CA 1
ATOM 2600 C C . SER A 1 384 ? 44.66900 0.55700 7.11200 1.000 32.46000 378 SER A C 1
ATOM 2601 O O . SER A 1 384 ? 45.26300 1.24400 6.27500 1.000 31.88000 378 SER A O 1
ATOM 2604 N N . GLU A 1 385 ? 43.33800 0.43700 7.13200 1.000 32.73000 379 GLU A N 1
ATOM 2605 C CA . GLU A 1 385 ? 42.53500 1.17800 6.16800 1.000 29.96000 379 GLU A CA 1
ATOM 2606 C C . GLU A 1 385 ? 42.80900 2.66800 6.25700 1.000 27.98000 379 GLU A C 1
ATOM 2607 O O . GLU A 1 385 ? 42.85000 3.35400 5.23400 1.000 29.75000 379 GLU A O 1
ATOM 2613 N N . VAL A 1 386 ? 42.99200 3.18300 7.47400 1.000 30.12000 380 VAL A N 1
ATOM 2614 C CA . VAL A 1 386 ? 43.27500 4.60500 7.66400 1.000 33.54000 380 VAL A CA 1
ATOM 2615 C C . VAL A 1 386 ? 44.41400 5.03700 6.75700 1.000 33.66000 380 VAL A C 1
ATOM 2616 O O . VAL A 1 386 ? 44.34000 6.07000 6.07500 1.000 30.79000 380 VAL A O 1
ATOM 2620 N N . GLU A 1 387 ? 45.48300 4.23500 6.72500 1.000 34.43000 381 GLU A N 1
ATOM 2621 C CA . GLU A 1 387 ? 46.70900 4.66300 6.06900 1.000 32.68000 381 GLU A CA 1
ATOM 2622 C C . GLU A 1 387 ? 46.61200 4.51700 4.55900 1.000 30.26000 381 GLU A C 1
ATOM 2623 O O . GLU A 1 387 ? 46.94600 5.45800 3.82900 1.000 35.30000 381 GLU A O 1
ATOM 2629 N N . LEU A 1 388 ? 46.12500 3.36600 4.07100 1.000 30.36000 382 LEU A N 1
ATOM 2630 C CA . LEU A 1 388 ? 45.90400 3.18900 2.62800 1.000 27.51000 382 LEU A CA 1
ATOM 2631 C C . LEU A 1 388 ? 45.03600 4.30000 2.04900 1.000 28.69000 382 LEU A C 1
ATOM 2632 O O . LEU A 1 388 ? 45.35900 4.86800 1.00500 1.000 32.22000 382 LEU A O 1
ATOM 2637 N N . ARG A 1 389 ? 43.91800 4.61800 2.70600 1.000 29.57000 383 ARG A N 1
ATOM 2638 C CA . ARG A 1 389 ? 43.03700 5.64000 2.16400 1.000 30.39000 383 ARG A CA 1
ATOM 2639 C C . ARG A 1 389 ? 43.71700 6.99200 2.13900 1.000 31.60000 383 ARG A C 1
ATOM 2640 O O . ARG A 1 389 ? 43.48900 7.79100 1.22200 1.000 34.45000 383 ARG A O 1
ATOM 2648 N N . ALA A 1 390 ? 44.56300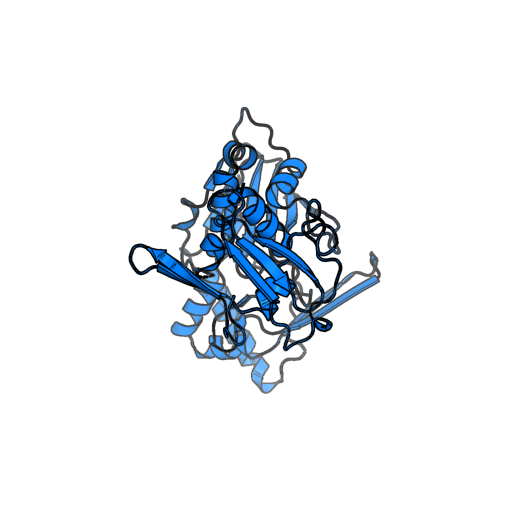 7.26700 3.13300 1.000 32.92000 384 ALA A N 1
ATOM 2649 C CA . ALA A 1 390 ? 45.22000 8.56700 3.18200 1.000 35.36000 384 ALA A CA 1
ATOM 2650 C C . ALA A 1 390 ? 46.27400 8.66300 2.11200 1.000 37.02000 384 ALA A C 1
ATOM 2651 O O . ALA A 1 390 ? 46.45300 9.72700 1.51100 1.000 39.47000 384 ALA A O 1
ATOM 2653 N N . ARG A 1 391 ? 46.98600 7.56100 1.86000 1.000 34.03000 385 ARG A N 1
ATOM 2654 C CA . ARG A 1 391 ? 47.90800 7.56100 0.73700 1.000 34.69000 385 ARG A CA 1
ATOM 2655 C C . ARG A 1 391 ? 47.14200 7.72300 -0.57000 1.000 34.56000 385 ARG A C 1
ATOM 2656 O O . ARG A 1 391 ? 47.47400 8.58900 -1.37800 1.000 38.35000 385 ARG A O 1
ATOM 2664 N N . SER A 1 392 ? 46.06000 6.95400 -0.76200 1.000 32.58000 386 SER A N 1
ATOM 2665 C CA . SER A 1 392 ? 45.28200 7.10100 -1.98800 1.000 33.20000 386 SER A CA 1
ATOM 2666 C C . SER A 1 392 ? 44.73000 8.51000 -2.12600 1.000 37.45000 386 SER A C 1
ATOM 2667 O O . SER A 1 392 ? 44.69500 9.06000 -3.23200 1.000 36.07000 386 SER A O 1
ATOM 2670 N N . ARG A 1 393 ? 44.27100 9.11400 -1.02800 1.000 38.20000 387 ARG A N 1
ATOM 2671 C CA . ARG A 1 393 ? 43.70200 10.44800 -1.18700 1.000 40.38000 387 ARG A CA 1
ATOM 2672 C C . ARG A 1 393 ? 44.78900 11.45500 -1.54000 1.000 45.21000 387 ARG A C 1
ATOM 2673 O O . ARG A 1 393 ? 44.57400 12.33800 -2.37700 1.000 46.27000 387 ARG A O 1
ATOM 2681 N N . PHE A 1 394 ? 45.97500 11.31600 -0.94100 1.000 43.46000 388 PHE A N 1
ATOM 2682 C CA . PHE A 1 394 ? 47.07000 12.22200 -1.26300 1.000 44.81000 388 PHE A CA 1
ATOM 2683 C C . PHE A 1 394 ? 47.47300 12.08900 -2.72400 1.000 49.96000 388 PHE A C 1
ATOM 2684 O O . PHE A 1 394 ? 47.60800 13.08600 -3.43900 1.000 54.76000 388 PHE A O 1
ATOM 2692 N N . ALA A 1 395 ? 47.68200 10.85600 -3.17900 1.000 45.75000 389 ALA A N 1
ATOM 2693 C CA . ALA A 1 395 ? 48.08200 10.63200 -4.55700 1.000 41.64000 389 ALA A CA 1
ATOM 2694 C C . ALA A 1 395 ? 47.01500 11.09000 -5.54500 1.000 51.24000 389 ALA A C 1
ATOM 2695 O O . ALA A 1 395 ? 47.32800 11.42900 -6.68900 1.000 59.66000 389 ALA A O 1
ATOM 2697 N N . ASP A 1 396 ? 45.76100 11.11700 -5.14100 1.000 51.20000 390 ASP A N 1
ATOM 2698 C CA . ASP A 1 396 ? 44.74300 11.43900 -6.12200 1.000 52.89000 390 ASP A CA 1
ATOM 2699 C C . ASP A 1 396 ? 44.53000 12.93000 -6.27100 1.000 61.01000 390 ASP A C 1
ATOM 2700 O O . ASP A 1 396 ? 44.16000 13.38900 -7.35900 1.000 68.70000 390 ASP A O 1
ATOM 2705 N N . GLU A 1 397 ? 44.76300 13.69100 -5.20600 1.000 67.12000 391 GLU A N 1
ATOM 2706 C CA . GLU A 1 397 ? 44.52600 15.12900 -5.20400 1.000 68.91000 391 GLU A CA 1
ATOM 2707 C C . GLU A 1 397 ? 45.73700 15.93300 -5.66200 1.000 75.19000 391 GLU A C 1
ATOM 2708 O O . GLU A 1 397 ? 45.59100 17.11800 -5.97000 1.000 82.32000 391 GLU A O 1
ATOM 2714 N N . THR A 1 398 ? 46.91800 15.32400 -5.73600 1.000 76.67000 392 THR A N 1
ATOM 2715 C CA . THR A 1 398 ? 48.02500 15.89200 -6.49300 1.000 84.25000 392 THR A CA 1
ATOM 2716 C C . THR A 1 398 ? 47.97700 15.49000 -7.96400 1.000 96.49000 392 THR A C 1
ATOM 2717 O O . THR A 1 398 ? 48.83900 15.91900 -8.74100 1.000 100.46000 392 THR A O 1
#

Nearest PDB structures (foldseek):
  3n6w-assembly1_A-2  TM=7.948E-01  e=7.914E-28  Homo sapiens
  6npc-assembly1_B  TM=6.918E-01  e=2.668E-27  Leisingera caerulea
  6npb-assembly1_A  TM=6.836E-01  e=6.247E-27  Leisingera caerulea
  4y0e-assembly1_D  TM=7.360E-01  e=1.054E-11  Mycobacteroides abscessus ATCC 19977
  5bkd-assembly1_B  TM=7.323E-01  e=1.537E-09  Delftia acidovorans

Secondary structure (DSSP, 8-state):
--TT--SEEEE-STT-EEEE-HHHHHHT--STTTEETTTTEESS-GGGS-TT--EEEEEEETTTEEEEEETTS-EEEE-HHHHGGG-------SSGGGGTTTEEEHHHHHH-HHHHHHHHHHHHHHSEEEEE--SS----HHHHHHHHHSS----SS-S-EEEE----B-S-TTSSS--SEEEEEEEE-----EEEEEHHHHHHHHHHH-HHHHHHHHH-EEEEEEEEGGGTEEEEEEEESEEE-TT--EEEE---GGGEE-TTS-GGGHHHHHHHHHHHHHHHTSTTT-EEE---TT-EEEEETTTEEEE---EEEEEEE-HHHHHHHHHHHHH-